Protein AF-A0A194SDJ0-F1 (afdb_monomer_lite)

Radius of gyration: 23.49 Å; chains: 1; bounding box: 60×50×62 Å

Sequence (199 aa):
MPSTHSSSIAFFGTYLSLSSLILPLHPRVTSLLPGWDRFATVAETTLGGPGAAQVSFWRYAAGAWGQRVTRVALAGLFLAGTASVCWSRVRLGHHTRAQVVAGASLGSLIALGWMSLWLGLEGWSTLVGRDLNRALVGVTGRNAPEWLVRGIKEPAVVWERAGEDAAWLVLEAWKTRRWDILRELQSFPLTGRRAGGEL

Secondary structure (DSSP, 8-state):
---HHHHHHHHHHHHHHHHHHHSPPPHHHHTTSTTHHHHHHHHHHHS--S-HHHHHHHHHHHHHHHHHHHHHHHHHHHHHHHHHHHHHHHHTTSS-HHHHHHHHHHHHHHHHHHHHHHHHHHHHHHHHTS-HHHHHHHHH-S---HHHHT-SHHHHHHHHHHHHHHHHHHHHHHHHT-GGGGGGGGGSGGG-----S--

pLDDT: mean 82.56, std 15.38, range [32.25, 97.94]

Foldseek 3Di:
DADLVLLQLLLCLLLQLCCLQQPQDDVVVLVPDPCLVVLLVCLCVVQVDPDPVSSVVSNCVSVVVSSNVRSNVRSVVSNVVSVVVLVVCCVVVVDPPVSSVVSSVNNNVVNVVLVQLAAAQCNVCVVVVHNVVVVVCVPPNDDDDPSNHRHCNVVVVLVVVLVVVLVVQVVVCVVVVPPVSNVVNVVRPNDDDDPPDDD

Organism: Rhodotorula graminis (strain WP1) (NCBI:txid578459)

Structure (mmCIF, N/CA/C/O backbone):
data_AF-A0A194SDJ0-F1
#
_entry.id   AF-A0A194SDJ0-F1
#
loop_
_atom_site.group_PDB
_atom_site.id
_atom_site.type_symbol
_atom_site.label_atom_id
_atom_site.label_alt_id
_atom_site.label_comp_id
_atom_site.label_asym_id
_atom_site.label_entity_id
_atom_site.label_seq_id
_atom_site.pdbx_PDB_ins_code
_atom_site.Cartn_x
_atom_site.Cartn_y
_atom_site.Cartn_z
_atom_site.occupancy
_atom_site.B_iso_or_equiv
_atom_site.auth_seq_id
_atom_site.auth_comp_id
_atom_site.auth_asym_id
_atom_site.auth_atom_id
_atom_site.pdbx_PDB_model_num
ATOM 1 N N . MET A 1 1 ? -23.879 9.382 13.304 1.00 73.75 1 MET A N 1
ATOM 2 C CA . MET A 1 1 ? -22.970 9.458 12.141 1.00 73.75 1 MET A CA 1
ATOM 3 C C . MET A 1 1 ? -21.599 8.931 12.553 1.00 73.75 1 MET A C 1
ATOM 5 O O . MET A 1 1 ? -21.176 9.266 13.657 1.00 73.75 1 MET A O 1
ATOM 9 N N . PRO A 1 2 ? -20.950 8.065 11.755 1.00 76.81 2 PRO A N 1
ATOM 10 C CA . PRO A 1 2 ? -19.583 7.617 12.023 1.00 76.81 2 PRO A CA 1
ATOM 11 C C . PRO A 1 2 ? -18.603 8.799 11.979 1.00 76.81 2 PRO A C 1
ATOM 13 O O . PRO A 1 2 ? -18.806 9.756 11.234 1.00 76.81 2 PRO A O 1
ATOM 16 N N . SER A 1 3 ? -17.548 8.741 12.793 1.00 88.56 3 SER A N 1
ATOM 17 C CA . SER A 1 3 ? -16.522 9.790 12.844 1.00 88.56 3 SER A CA 1
ATOM 18 C C . SER A 1 3 ? -15.691 9.775 11.557 1.00 88.56 3 SER A C 1
ATOM 20 O O . SER A 1 3 ? -14.912 8.845 11.335 1.00 88.56 3 SER A O 1
ATOM 22 N N . THR A 1 4 ? -15.821 10.811 10.722 1.00 91.94 4 THR A N 1
ATOM 23 C CA . THR A 1 4 ? -15.017 10.982 9.495 1.00 91.94 4 THR A CA 1
ATOM 24 C C . THR A 1 4 ? -13.525 11.026 9.811 1.00 91.94 4 THR A C 1
ATOM 26 O O . THR A 1 4 ? -12.730 10.384 9.138 1.00 91.94 4 THR A O 1
ATOM 29 N N . HIS A 1 5 ? -13.150 11.683 10.910 1.00 91.94 5 HIS A N 1
ATOM 30 C CA . HIS A 1 5 ? -11.775 11.715 11.403 1.00 91.94 5 HIS A CA 1
ATOM 31 C C . HIS A 1 5 ? -11.239 10.312 11.742 1.00 91.94 5 HIS A C 1
ATOM 33 O O . HIS A 1 5 ? -10.113 9.972 11.385 1.00 91.94 5 HIS A O 1
ATOM 39 N N . SER A 1 6 ? -12.041 9.480 12.419 1.00 92.25 6 SER A N 1
ATOM 40 C CA . SER A 1 6 ? -11.664 8.095 12.745 1.00 92.25 6 SER A CA 1
ATOM 41 C C . SER A 1 6 ? -11.590 7.213 11.496 1.00 92.25 6 SER A C 1
ATOM 43 O O . SER A 1 6 ? -10.732 6.341 11.418 1.00 92.25 6 SER A O 1
ATOM 45 N N . SER A 1 7 ? -12.444 7.472 10.503 1.00 95.69 7 SER A N 1
ATOM 46 C CA . SER A 1 7 ? -12.390 6.801 9.202 1.00 95.69 7 SER A CA 1
ATOM 47 C C . SER A 1 7 ? -11.115 7.137 8.437 1.00 95.69 7 SER A C 1
ATOM 49 O O . SER A 1 7 ? -10.427 6.227 7.985 1.00 95.69 7 SER A O 1
ATOM 51 N N . SER A 1 8 ? -10.748 8.416 8.331 1.00 96.69 8 SER A N 1
ATOM 52 C CA . SER A 1 8 ? -9.540 8.822 7.606 1.00 96.69 8 SER A CA 1
ATOM 53 C C . SER A 1 8 ? -8.270 8.265 8.249 1.00 96.69 8 SER A C 1
ATOM 55 O O . SER A 1 8 ? -7.421 7.723 7.545 1.00 96.69 8 SER A O 1
ATOM 57 N N . ILE A 1 9 ? -8.139 8.331 9.582 1.00 96.75 9 ILE A N 1
ATOM 58 C CA . ILE A 1 9 ? -6.942 7.793 10.248 1.00 96.75 9 ILE A CA 1
ATOM 59 C C . ILE A 1 9 ? -6.860 6.266 10.123 1.00 96.75 9 ILE A C 1
ATOM 61 O O . ILE A 1 9 ? -5.779 5.741 9.880 1.00 96.75 9 ILE A O 1
ATOM 65 N N . ALA A 1 10 ? -7.988 5.552 10.213 1.00 96.94 10 ALA A N 1
ATOM 66 C CA . ALA A 1 10 ? -8.014 4.102 10.032 1.00 96.94 10 ALA A CA 1
ATOM 67 C C . ALA A 1 10 ? -7.716 3.680 8.592 1.00 96.94 10 ALA A C 1
ATOM 69 O O . ALA A 1 10 ? -7.025 2.681 8.390 1.00 96.94 10 ALA A O 1
ATOM 70 N N . PHE A 1 11 ? -8.179 4.457 7.608 1.00 97.75 11 PHE A N 1
ATOM 71 C CA . PHE A 1 11 ? -7.809 4.281 6.209 1.00 97.75 11 PHE A CA 1
ATOM 72 C C . PHE A 1 11 ? -6.290 4.371 6.036 1.00 97.75 11 PHE A C 1
ATOM 74 O O . PHE A 1 11 ? -5.680 3.406 5.579 1.00 97.75 11 PHE A O 1
ATOM 81 N N . PHE A 1 12 ? -5.663 5.474 6.466 1.00 97.38 12 PHE A N 1
ATOM 82 C CA . PHE A 1 12 ? -4.215 5.650 6.325 1.00 97.38 12 PHE A CA 1
ATOM 83 C C . PHE A 1 12 ? -3.426 4.612 7.118 1.00 97.38 12 PHE A C 1
ATOM 85 O O . PHE A 1 12 ? -2.490 4.031 6.581 1.00 97.38 12 PHE A O 1
ATOM 92 N N . GLY A 1 13 ? -3.824 4.328 8.359 1.00 97.50 13 GLY A N 1
ATOM 93 C CA . GLY A 1 13 ? -3.196 3.301 9.185 1.00 97.50 13 GLY A CA 1
ATOM 94 C C . GLY A 1 13 ? -3.202 1.938 8.510 1.00 97.50 13 GLY A C 1
ATOM 95 O O . GLY A 1 13 ? -2.157 1.321 8.340 1.00 97.50 13 GLY A O 1
ATOM 96 N N . THR A 1 14 ? -4.376 1.499 8.054 1.00 97.81 14 THR A N 1
ATOM 97 C CA . THR A 1 14 ? -4.547 0.202 7.389 1.00 97.81 14 THR A CA 1
ATOM 98 C C . THR A 1 14 ? -3.785 0.160 6.067 1.00 97.81 14 THR A C 1
ATOM 100 O O . THR A 1 14 ? -3.054 -0.792 5.806 1.00 97.81 14 THR A O 1
ATOM 103 N N . TYR A 1 15 ? -3.912 1.203 5.243 1.00 96.44 15 TYR A N 1
ATOM 104 C CA . TYR A 1 15 ? -3.250 1.288 3.946 1.00 96.44 15 TYR A CA 1
ATOM 105 C C . TYR A 1 15 ? -1.723 1.281 4.073 1.00 96.44 15 TYR A C 1
ATOM 107 O O . TYR A 1 15 ? -1.056 0.532 3.358 1.00 96.44 15 TYR A O 1
ATOM 115 N N . LEU A 1 16 ? -1.158 2.067 4.993 1.00 95.25 16 LEU A N 1
ATOM 116 C CA . LEU A 1 16 ? 0.287 2.134 5.212 1.00 95.25 16 LEU A CA 1
ATOM 117 C C . LEU A 1 16 ? 0.830 0.832 5.804 1.00 95.25 16 LEU A C 1
ATOM 119 O O . LEU A 1 16 ? 1.884 0.374 5.366 1.00 95.25 16 LEU A O 1
ATOM 123 N N . SER A 1 17 ? 0.103 0.190 6.723 1.00 96.50 17 SER A N 1
ATOM 124 C CA . SER A 1 17 ? 0.484 -1.124 7.251 1.00 96.50 17 SER A CA 1
ATOM 125 C C . SER A 1 17 ? 0.443 -2.215 6.185 1.00 96.50 17 SER A C 1
ATOM 127 O O . SER A 1 17 ? 1.364 -3.021 6.094 1.00 96.50 17 SER A O 1
ATOM 129 N N . LEU A 1 18 ? -0.589 -2.244 5.339 1.00 94.69 18 LEU A N 1
ATOM 130 C CA . LEU A 1 18 ? -0.639 -3.179 4.213 1.00 94.69 18 LEU A CA 1
ATOM 131 C C . LEU A 1 18 ? 0.489 -2.894 3.220 1.00 94.69 18 LEU A C 1
ATOM 133 O O . LEU A 1 18 ? 1.174 -3.817 2.793 1.00 94.69 18 LEU A O 1
ATOM 137 N N . SER A 1 19 ? 0.736 -1.623 2.907 1.00 92.62 19 SER A N 1
ATOM 138 C CA . SER A 1 19 ? 1.818 -1.214 2.008 1.00 92.62 19 SER A CA 1
ATOM 139 C C . SER A 1 19 ? 3.182 -1.640 2.543 1.00 92.62 19 SER A C 1
ATOM 141 O O . SER A 1 19 ? 3.971 -2.210 1.794 1.00 92.62 19 SER A O 1
ATOM 143 N N . SER A 1 20 ? 3.453 -1.454 3.840 1.00 91.88 20 SER A N 1
ATOM 144 C CA . SER A 1 20 ? 4.720 -1.882 4.435 1.00 91.88 20 SER A CA 1
ATOM 145 C C . SER A 1 20 ?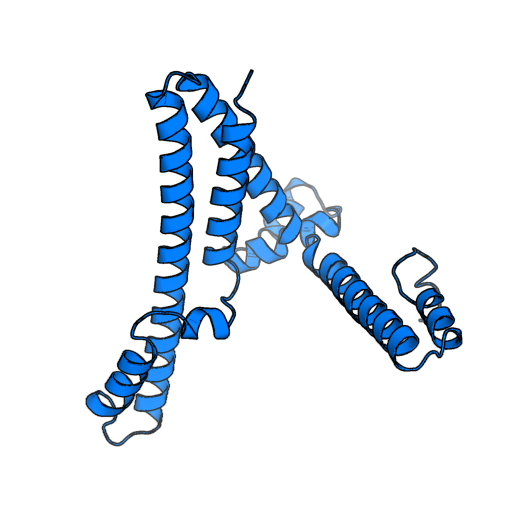 4.865 -3.404 4.430 1.00 91.88 20 SER A C 1
ATOM 147 O O . SER A 1 20 ? 5.960 -3.901 4.186 1.00 91.88 20 SER A O 1
ATOM 149 N N . LEU A 1 21 ? 3.782 -4.159 4.641 1.00 91.75 21 LEU A N 1
ATOM 150 C CA . LEU A 1 21 ? 3.803 -5.626 4.654 1.00 91.75 21 LEU A CA 1
ATOM 151 C C . LEU A 1 21 ? 3.853 -6.268 3.267 1.00 91.75 21 LEU A C 1
ATOM 153 O O . LEU A 1 21 ? 4.397 -7.364 3.141 1.00 91.75 21 LEU A O 1
ATOM 157 N N . ILE A 1 22 ? 3.287 -5.621 2.247 1.00 89.25 22 ILE A N 1
ATOM 158 C CA . ILE A 1 22 ? 3.089 -6.205 0.913 1.00 89.25 22 ILE A CA 1
ATOM 159 C C . ILE A 1 22 ? 4.122 -5.693 -0.085 1.00 89.25 22 ILE A C 1
ATOM 161 O O . ILE A 1 22 ? 4.712 -6.491 -0.814 1.00 89.25 22 ILE A O 1
ATOM 165 N N . LEU A 1 23 ? 4.431 -4.397 -0.073 1.00 85.06 23 LEU A N 1
ATOM 166 C CA . LEU A 1 23 ? 5.340 -3.802 -1.047 1.00 85.06 23 LEU A CA 1
ATOM 167 C C . LEU A 1 23 ? 6.804 -3.926 -0.604 1.00 85.06 23 LEU A C 1
ATOM 169 O O . LEU A 1 23 ? 7.090 -3.893 0.600 1.00 85.06 23 LEU A O 1
ATOM 173 N N . PRO A 1 24 ? 7.742 -4.103 -1.552 1.00 81.31 24 PRO A N 1
ATOM 174 C CA . PRO A 1 24 ? 9.163 -4.081 -1.242 1.00 81.31 24 PRO A CA 1
ATOM 175 C C . PRO A 1 24 ? 9.546 -2.707 -0.685 1.00 81.31 24 PRO A C 1
ATOM 177 O O . PRO A 1 24 ? 9.181 -1.672 -1.242 1.00 81.31 24 PRO A O 1
ATOM 180 N N . LEU A 1 25 ? 10.285 -2.697 0.426 1.00 76.38 25 LEU A N 1
ATOM 181 C CA . LEU A 1 25 ? 10.828 -1.456 0.967 1.00 76.38 25 LEU A CA 1
ATOM 182 C C . LEU A 1 25 ? 11.916 -0.936 0.033 1.00 76.38 25 LEU A C 1
ATOM 184 O O . LEU A 1 25 ? 12.796 -1.686 -0.392 1.00 76.38 25 LEU A O 1
ATOM 188 N N . HIS A 1 26 ? 11.874 0.361 -0.249 1.00 73.75 26 HIS A N 1
ATOM 189 C CA . HIS A 1 26 ? 12.935 1.004 -1.005 1.00 73.75 26 HIS A CA 1
ATOM 190 C C . HIS A 1 26 ? 14.267 0.891 -0.231 1.00 73.75 26 HIS A C 1
ATOM 192 O O . HIS A 1 26 ? 14.273 1.162 0.975 1.00 73.75 26 HIS A O 1
ATOM 198 N N . PRO A 1 27 ? 15.407 0.577 -0.881 1.00 67.44 27 PRO A N 1
ATOM 199 C CA . PRO A 1 27 ? 16.697 0.393 -0.202 1.00 67.44 27 PRO A CA 1
ATOM 200 C C . PRO A 1 27 ? 17.104 1.564 0.707 1.00 67.44 27 PRO A C 1
ATOM 202 O O . PRO A 1 27 ? 17.649 1.359 1.788 1.00 67.44 27 PRO A O 1
ATOM 205 N N . ARG A 1 28 ? 16.760 2.797 0.309 1.00 72.75 28 ARG A N 1
ATOM 206 C CA . ARG A 1 28 ? 17.006 4.020 1.103 1.00 72.75 28 ARG A CA 1
ATOM 207 C C . ARG A 1 28 ? 16.249 4.070 2.434 1.00 72.75 28 ARG A C 1
ATOM 209 O O . ARG A 1 28 ? 16.688 4.743 3.353 1.00 72.75 28 ARG A O 1
ATOM 216 N N . VAL A 1 29 ? 15.106 3.395 2.551 1.00 68.31 29 VAL A N 1
ATOM 217 C CA . VAL A 1 29 ? 14.368 3.316 3.823 1.00 68.31 29 VAL A CA 1
ATOM 218 C C . VAL A 1 29 ? 15.059 2.326 4.756 1.00 68.31 29 VAL A C 1
ATOM 220 O O . VAL A 1 29 ? 15.146 2.564 5.956 1.00 68.31 29 VAL A O 1
ATOM 223 N N . THR A 1 30 ? 15.613 1.243 4.207 1.00 66.44 30 THR A N 1
ATOM 224 C CA . THR A 1 30 ? 16.375 0.255 4.978 1.00 66.44 30 THR A CA 1
ATOM 225 C C . THR A 1 30 ? 17.666 0.849 5.548 1.00 66.44 30 THR A C 1
ATOM 227 O O . THR A 1 30 ? 18.005 0.555 6.688 1.00 66.44 30 THR A O 1
ATOM 230 N N . SER A 1 31 ? 18.337 1.750 4.823 1.00 67.38 31 SER A N 1
ATOM 231 C CA . SER A 1 31 ? 19.541 2.434 5.325 1.00 67.38 31 SER A CA 1
ATOM 232 C C . SER A 1 31 ? 19.280 3.432 6.459 1.00 67.38 31 SER A C 1
ATOM 234 O O . SER A 1 31 ? 20.216 3.834 7.134 1.00 67.38 31 SER A O 1
ATOM 236 N N . LEU A 1 32 ? 18.030 3.848 6.691 1.00 69.12 32 LEU A N 1
ATOM 237 C CA . LEU A 1 32 ? 17.685 4.764 7.789 1.00 69.12 32 LEU A CA 1
ATOM 238 C C . LEU A 1 32 ? 17.485 4.045 9.131 1.00 69.12 32 LEU A C 1
ATOM 240 O O . LEU A 1 32 ? 17.240 4.694 10.148 1.00 69.12 32 LEU A O 1
ATOM 244 N N . LEU A 1 33 ? 17.561 2.712 9.156 1.00 68.56 33 LEU A N 1
ATOM 245 C CA . LEU A 1 33 ? 17.369 1.945 10.379 1.00 68.56 33 LEU A CA 1
ATOM 246 C C . LEU A 1 33 ? 18.576 2.105 11.312 1.00 68.56 33 LEU A C 1
ATOM 248 O O . LEU A 1 33 ? 19.705 1.807 10.908 1.00 68.56 33 LEU A O 1
ATOM 252 N N . PRO A 1 34 ? 18.360 2.516 12.576 1.00 67.88 34 PRO A N 1
ATOM 253 C CA . PRO A 1 34 ? 19.441 2.663 13.537 1.00 67.88 34 PRO A CA 1
ATOM 254 C C . PRO A 1 34 ? 20.218 1.352 13.686 1.00 67.88 34 PRO A C 1
ATOM 256 O O . PRO A 1 34 ? 19.648 0.317 14.025 1.00 67.88 34 PRO A O 1
ATOM 259 N N . GLY A 1 35 ? 21.528 1.396 13.441 1.00 65.50 35 GLY A N 1
ATOM 260 C CA . GLY A 1 35 ? 22.404 0.235 13.601 1.00 65.50 35 GLY A CA 1
ATOM 261 C C . GLY A 1 35 ? 22.421 -0.749 12.427 1.00 65.50 35 GLY A C 1
ATOM 262 O O . GLY A 1 35 ? 23.090 -1.773 12.551 1.00 65.50 35 GLY A O 1
ATOM 263 N N . TRP A 1 36 ? 21.772 -0.445 11.293 1.00 68.88 36 TRP A N 1
ATOM 264 C CA . TRP A 1 36 ? 21.847 -1.282 10.086 1.00 68.88 36 TRP A CA 1
ATOM 265 C C . TRP A 1 36 ? 23.291 -1.502 9.621 1.00 68.88 36 TRP A C 1
ATOM 267 O O . TRP A 1 36 ? 23.723 -2.640 9.444 1.00 68.88 36 TRP A O 1
ATOM 277 N N . ASP A 1 37 ? 24.071 -0.422 9.541 1.00 68.25 37 ASP A N 1
ATOM 278 C CA . ASP A 1 37 ? 25.479 -0.474 9.133 1.00 68.25 37 ASP A CA 1
ATOM 279 C C . ASP A 1 37 ? 26.328 -1.287 10.118 1.00 68.25 37 ASP A C 1
ATOM 281 O O . ASP A 1 37 ? 27.203 -2.057 9.722 1.00 68.25 37 ASP A O 1
ATOM 285 N N . ARG A 1 38 ? 26.033 -1.181 11.422 1.00 67.62 38 ARG A N 1
ATOM 286 C CA . ARG A 1 38 ? 26.717 -1.967 12.460 1.00 67.62 38 ARG A CA 1
ATOM 287 C C . ARG A 1 38 ? 26.401 -3.454 12.329 1.00 67.62 38 ARG A C 1
ATOM 289 O O . ARG A 1 38 ? 27.312 -4.266 12.428 1.00 67.62 38 ARG A O 1
ATOM 296 N N . PHE A 1 39 ? 25.146 -3.816 12.071 1.00 65.88 39 PHE A N 1
ATOM 297 C CA . PHE A 1 39 ? 24.754 -5.210 11.866 1.00 65.88 39 PHE A CA 1
ATOM 298 C C . PHE A 1 39 ? 25.387 -5.803 10.601 1.00 65.88 39 PHE A C 1
ATOM 300 O O . PHE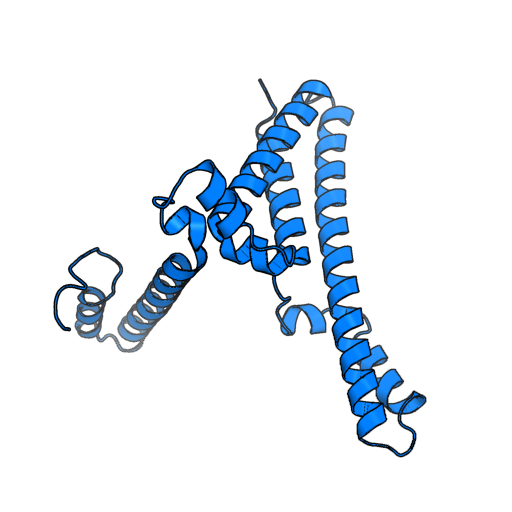 A 1 39 ? 25.933 -6.903 10.656 1.00 65.88 39 PHE A O 1
ATOM 307 N N . ALA A 1 40 ? 25.390 -5.055 9.493 1.00 63.31 40 ALA A N 1
ATOM 308 C CA . ALA A 1 40 ? 26.051 -5.463 8.254 1.00 63.31 40 ALA A CA 1
ATOM 309 C C . ALA A 1 40 ? 27.557 -5.718 8.463 1.00 63.31 40 ALA A C 1
ATOM 311 O O . ALA A 1 40 ? 28.082 -6.731 8.004 1.00 63.31 40 ALA A O 1
ATOM 312 N N . THR A 1 41 ? 28.218 -4.852 9.237 1.00 65.62 41 THR A N 1
ATOM 313 C CA . THR A 1 41 ? 29.655 -4.949 9.550 1.00 65.62 41 THR A CA 1
ATOM 314 C C . THR A 1 41 ? 29.972 -6.101 10.516 1.00 65.62 41 THR A C 1
ATOM 316 O O . THR A 1 41 ? 30.968 -6.807 10.354 1.00 65.62 41 THR A O 1
ATOM 319 N N . VAL A 1 42 ? 29.125 -6.340 11.525 1.00 63.56 42 VAL A N 1
ATOM 320 C CA . VAL A 1 42 ? 29.280 -7.451 12.487 1.00 63.56 42 VAL A CA 1
ATOM 321 C C . VAL A 1 42 ? 29.029 -8.803 11.818 1.00 63.56 42 VAL A C 1
ATOM 323 O O . VAL A 1 42 ? 29.755 -9.760 12.088 1.00 63.56 42 VAL A O 1
ATOM 326 N N . ALA A 1 43 ? 28.054 -8.887 10.908 1.00 59.69 43 ALA A N 1
ATOM 327 C CA . ALA A 1 43 ? 27.825 -10.084 10.102 1.00 59.69 43 ALA A CA 1
ATOM 328 C C . ALA A 1 43 ? 29.042 -10.414 9.221 1.00 59.69 43 ALA A C 1
ATOM 330 O O . ALA A 1 43 ? 29.403 -11.578 9.078 1.00 59.69 43 ALA A O 1
ATOM 331 N N . GLU A 1 44 ? 29.713 -9.399 8.680 1.00 58.72 44 GLU A N 1
ATOM 332 C CA . GLU A 1 44 ? 30.923 -9.567 7.873 1.00 58.72 44 GLU A CA 1
ATOM 333 C C . GLU A 1 44 ? 32.140 -10.011 8.699 1.00 58.72 44 GLU A C 1
ATOM 335 O O . GLU A 1 44 ? 32.887 -10.887 8.273 1.00 58.72 44 GLU A O 1
ATOM 340 N N . THR A 1 45 ? 32.309 -9.468 9.905 1.00 62.44 45 THR A N 1
ATOM 341 C CA . THR A 1 45 ? 33.489 -9.715 10.757 1.00 62.44 45 THR A CA 1
ATOM 342 C C . THR A 1 45 ? 33.372 -10.946 11.660 1.00 62.44 45 THR A C 1
ATOM 344 O O . THR A 1 45 ? 34.380 -11.589 11.936 1.00 62.44 45 THR A O 1
ATOM 347 N N . THR A 1 46 ? 32.164 -11.312 12.103 1.00 58.97 46 THR A N 1
ATOM 348 C CA . THR A 1 46 ? 31.948 -12.399 13.087 1.00 58.97 46 THR A CA 1
ATOM 349 C C . THR A 1 46 ? 31.551 -13.722 12.427 1.00 58.97 46 THR A C 1
ATOM 351 O O . THR A 1 46 ? 31.824 -14.790 12.968 1.00 58.97 46 THR A O 1
ATOM 354 N N . LEU A 1 47 ? 30.914 -13.671 11.250 1.00 56.34 47 LEU A N 1
ATOM 355 C CA . LEU A 1 47 ? 30.467 -14.860 10.503 1.00 56.34 47 LEU A CA 1
ATOM 356 C C . LEU A 1 47 ? 31.314 -15.119 9.240 1.00 56.34 47 LEU A C 1
ATOM 358 O O . LEU A 1 47 ? 31.107 -16.129 8.563 1.00 56.34 47 LEU A O 1
ATOM 362 N N . GLY A 1 48 ? 32.271 -14.233 8.938 1.00 50.34 48 GLY A N 1
ATOM 363 C CA . GLY A 1 48 ? 33.179 -14.266 7.786 1.00 50.34 48 GLY A CA 1
ATOM 364 C C . GLY A 1 48 ? 34.403 -15.170 7.955 1.00 50.34 48 GLY A C 1
ATOM 365 O O . GLY A 1 48 ? 35.525 -14.746 7.689 1.00 50.34 48 GLY A O 1
ATOM 366 N N . GLY A 1 49 ? 34.201 -16.421 8.379 1.00 54.16 49 GLY A N 1
ATOM 367 C CA . GLY A 1 49 ? 35.197 -17.477 8.163 1.00 54.16 49 GLY A CA 1
ATOM 368 C C . GLY A 1 49 ? 35.421 -17.741 6.659 1.00 54.16 49 GLY A C 1
ATOM 369 O O . GLY A 1 49 ? 34.615 -17.300 5.834 1.00 54.16 49 GLY A O 1
ATOM 370 N N . PRO A 1 50 ? 36.502 -18.441 6.265 1.00 53.38 50 PRO A N 1
ATOM 371 C CA . PRO A 1 50 ? 36.919 -18.558 4.869 1.00 53.38 50 PRO A CA 1
ATOM 372 C C . PRO A 1 50 ? 35.895 -19.348 4.039 1.00 53.38 50 PRO A C 1
ATOM 374 O O . PRO A 1 50 ? 35.888 -20.575 4.023 1.00 53.38 50 PRO A O 1
ATOM 377 N N . GLY A 1 51 ? 35.025 -18.628 3.329 1.00 58.59 51 GLY A N 1
ATOM 378 C CA . GLY A 1 51 ? 34.076 -19.201 2.380 1.00 58.59 51 GLY A CA 1
ATOM 379 C C . GLY A 1 51 ? 33.148 -18.145 1.785 1.00 58.59 51 GLY A C 1
ATOM 380 O O . GLY A 1 51 ? 32.197 -17.707 2.430 1.00 58.59 51 GLY A O 1
ATOM 381 N N . ALA A 1 52 ? 33.374 -17.767 0.523 1.00 55.81 52 ALA A N 1
ATOM 382 C CA . ALA A 1 52 ? 32.549 -16.792 -0.202 1.00 55.81 52 ALA A CA 1
ATOM 383 C C . ALA A 1 52 ? 31.044 -17.154 -0.215 1.00 55.81 52 ALA A C 1
ATOM 385 O O . ALA A 1 52 ? 30.187 -16.270 -0.173 1.00 55.81 52 ALA A O 1
ATOM 386 N N . ALA A 1 53 ? 30.714 -18.450 -0.184 1.00 58.00 53 ALA A N 1
ATOM 387 C CA . ALA A 1 53 ? 29.337 -18.939 -0.103 1.00 58.00 53 ALA A CA 1
ATOM 388 C C . ALA A 1 53 ? 28.671 -18.632 1.256 1.00 58.00 53 ALA A C 1
ATOM 390 O O . ALA A 1 53 ? 27.519 -18.198 1.291 1.00 58.00 53 ALA A O 1
ATOM 391 N N . GLN A 1 54 ? 29.398 -18.770 2.369 1.00 55.31 54 GLN A N 1
ATOM 392 C CA . GLN A 1 54 ? 28.883 -18.511 3.717 1.00 55.31 54 GLN A CA 1
ATOM 393 C C . GLN A 1 54 ? 28.612 -17.015 3.934 1.00 55.31 54 GLN A C 1
ATOM 395 O O . GLN A 1 54 ? 27.558 -16.646 4.449 1.00 55.31 54 GLN A O 1
ATOM 400 N N . VAL A 1 55 ? 29.500 -16.145 3.442 1.00 58.31 55 VAL A N 1
ATOM 401 C CA . VAL A 1 55 ? 29.305 -14.684 3.472 1.00 58.31 55 VAL A CA 1
ATOM 402 C C . VAL A 1 55 ? 28.085 -14.272 2.637 1.00 58.31 55 VAL A C 1
ATOM 404 O O . VAL A 1 55 ? 27.306 -13.413 3.054 1.00 58.31 55 VAL A O 1
ATOM 407 N N . SER A 1 56 ? 27.867 -14.915 1.484 1.00 64.62 56 SER A N 1
ATOM 408 C CA . SER A 1 56 ? 26.708 -14.636 0.626 1.00 64.62 56 SER A CA 1
ATOM 409 C C . SER A 1 56 ? 25.375 -15.048 1.271 1.00 64.62 56 SER A C 1
ATOM 411 O O . SER A 1 56 ? 24.412 -14.279 1.233 1.00 64.62 56 SER A O 1
ATOM 413 N N . PHE A 1 57 ? 25.341 -16.202 1.950 1.00 67.06 57 PHE A N 1
ATOM 414 C CA . PHE A 1 57 ? 24.182 -16.667 2.710 1.00 67.06 57 PHE A CA 1
ATOM 415 C C . PHE A 1 57 ? 23.841 -15.713 3.857 1.00 67.06 57 PHE A C 1
ATOM 417 O O . PHE A 1 57 ? 22.691 -15.295 3.976 1.00 67.06 57 PHE A O 1
ATOM 424 N N . TRP A 1 58 ? 24.826 -15.316 4.670 1.00 60.19 58 TRP A N 1
ATOM 425 C CA . TRP A 1 58 ? 24.580 -14.432 5.811 1.00 60.19 58 TRP A CA 1
ATOM 426 C C . TRP A 1 58 ? 24.169 -13.026 5.389 1.00 60.19 58 TRP A C 1
ATOM 428 O O . TRP A 1 58 ? 23.268 -12.474 6.009 1.00 60.19 58 TRP A O 1
ATOM 438 N N . ARG A 1 59 ? 24.730 -12.470 4.307 1.00 64.88 59 ARG A N 1
ATOM 439 C CA . ARG A 1 59 ? 24.266 -11.189 3.741 1.00 64.88 59 ARG A CA 1
ATOM 440 C C . ARG A 1 59 ? 22.818 -11.272 3.260 1.00 64.88 59 ARG A C 1
ATOM 442 O O . ARG A 1 59 ? 22.031 -10.370 3.542 1.00 64.88 59 ARG A O 1
ATOM 449 N N . TYR A 1 60 ? 22.446 -12.362 2.587 1.00 66.88 60 TYR A N 1
ATOM 450 C CA . TYR A 1 60 ? 21.066 -12.590 2.163 1.00 66.88 60 TYR A CA 1
ATOM 451 C C . TYR A 1 60 ? 20.124 -12.769 3.361 1.00 66.88 60 TYR A C 1
ATOM 453 O O . TYR A 1 60 ? 19.085 -12.119 3.425 1.00 66.88 60 TYR A O 1
ATOM 461 N N . ALA A 1 61 ? 20.497 -13.597 4.337 1.00 64.56 61 ALA A N 1
ATOM 462 C CA . ALA A 1 61 ? 19.699 -13.863 5.529 1.00 64.56 61 ALA A CA 1
ATOM 463 C C . ALA A 1 61 ? 19.533 -12.606 6.397 1.00 64.56 61 ALA A C 1
ATOM 465 O O . ALA A 1 61 ? 18.415 -12.287 6.791 1.00 64.56 61 ALA A O 1
ATOM 466 N N . ALA A 1 62 ? 20.612 -11.853 6.629 1.00 65.88 62 ALA A N 1
ATOM 467 C CA . ALA A 1 62 ? 20.619 -10.568 7.328 1.00 65.88 62 ALA A CA 1
ATOM 468 C C . ALA A 1 62 ? 19.756 -9.520 6.612 1.00 65.88 62 ALA A C 1
ATOM 470 O O . ALA A 1 62 ? 18.920 -8.871 7.242 1.00 65.88 62 ALA A O 1
ATOM 471 N N . GLY A 1 63 ? 19.919 -9.393 5.292 1.00 68.38 63 GLY A N 1
ATOM 472 C CA . GLY A 1 63 ? 19.138 -8.490 4.451 1.00 68.38 63 GLY A CA 1
ATOM 473 C C . GLY A 1 63 ? 17.648 -8.820 4.477 1.00 68.38 63 GLY A C 1
ATOM 474 O O . GLY A 1 63 ? 16.817 -7.964 4.781 1.00 68.38 63 GLY A O 1
ATOM 475 N N . ALA A 1 64 ? 17.307 -10.083 4.216 1.00 70.62 64 ALA A N 1
ATOM 476 C CA . ALA A 1 64 ? 15.930 -10.561 4.175 1.00 70.62 64 ALA A CA 1
ATOM 477 C C . ALA A 1 64 ? 15.254 -10.497 5.554 1.00 70.62 64 ALA A C 1
ATOM 479 O O . ALA A 1 64 ? 14.085 -10.117 5.652 1.00 70.62 64 ALA A O 1
ATOM 480 N N . TRP A 1 65 ? 15.975 -10.840 6.625 1.00 75.50 65 TRP A N 1
ATOM 481 C CA . TRP A 1 65 ? 15.478 -10.740 7.996 1.00 75.50 65 TRP A CA 1
ATOM 482 C C . TRP A 1 65 ? 15.245 -9.286 8.396 1.00 75.50 65 TRP A C 1
ATOM 484 O O . TRP A 1 65 ? 14.147 -8.947 8.835 1.00 75.50 65 TRP A O 1
ATOM 494 N N . GLY A 1 66 ? 16.228 -8.417 8.153 1.00 75.62 66 GLY A N 1
ATOM 495 C CA . GLY A 1 66 ? 16.126 -6.984 8.401 1.00 75.62 66 GLY A CA 1
ATOM 496 C C . GLY A 1 66 ? 14.915 -6.369 7.719 1.00 75.62 66 GLY A C 1
ATOM 497 O O . GLY A 1 66 ? 14.082 -5.751 8.374 1.00 75.62 66 GLY A O 1
ATOM 498 N N . GLN A 1 67 ? 14.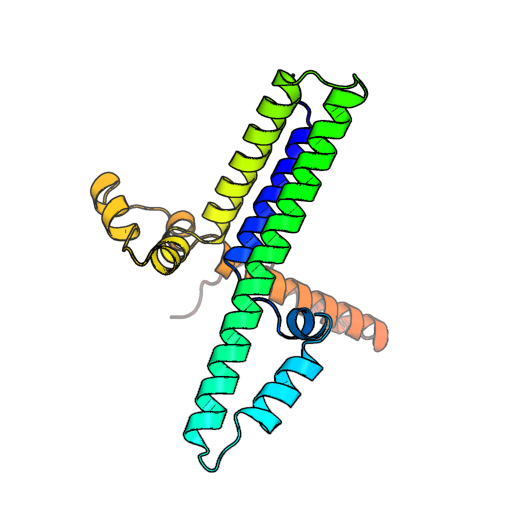741 -6.641 6.423 1.00 79.38 67 GLN A N 1
ATOM 499 C CA . GLN A 1 67 ? 13.569 -6.184 5.684 1.00 79.38 67 GLN A CA 1
ATOM 500 C C . GLN A 1 67 ? 12.259 -6.670 6.313 1.00 79.38 67 GLN A C 1
ATOM 502 O O . GLN A 1 67 ? 11.348 -5.868 6.494 1.00 79.38 67 GLN A O 1
ATOM 507 N N . ARG A 1 68 ? 12.135 -7.951 6.684 1.00 84.38 68 ARG A N 1
ATOM 508 C CA . ARG A 1 68 ? 10.910 -8.468 7.326 1.00 84.38 68 ARG A CA 1
ATOM 509 C C . ARG A 1 68 ? 10.622 -7.763 8.650 1.00 84.38 68 ARG A C 1
ATOM 511 O O . ARG A 1 68 ? 9.492 -7.325 8.859 1.00 84.38 68 ARG A O 1
ATOM 518 N N . VAL A 1 69 ? 11.633 -7.616 9.506 1.00 85.00 69 VAL A N 1
ATOM 519 C CA . VAL A 1 69 ? 11.502 -6.935 10.802 1.00 85.00 69 VAL A CA 1
ATOM 520 C C . VAL A 1 69 ? 11.056 -5.493 10.604 1.00 85.00 69 VAL A C 1
ATOM 522 O O . VAL A 1 69 ? 10.088 -5.070 11.228 1.00 85.00 69 VAL A O 1
ATOM 525 N N . THR A 1 70 ? 11.681 -4.754 9.688 1.00 84.25 70 THR A N 1
ATOM 526 C CA . THR A 1 70 ? 11.306 -3.366 9.396 1.00 84.25 70 THR A CA 1
ATOM 527 C C . THR A 1 70 ? 9.875 -3.245 8.905 1.00 84.25 70 THR A C 1
ATOM 529 O O . THR A 1 70 ? 9.143 -2.367 9.354 1.00 84.25 70 THR A O 1
ATOM 532 N N . ARG A 1 71 ? 9.447 -4.130 8.003 1.00 89.44 71 ARG A N 1
ATOM 533 C CA . ARG A 1 71 ? 8.085 -4.119 7.451 1.00 89.44 71 ARG A CA 1
ATOM 534 C C . ARG A 1 71 ? 7.036 -4.340 8.532 1.00 89.44 71 ARG A C 1
ATOM 536 O O . ARG A 1 71 ? 6.046 -3.610 8.573 1.00 89.44 71 ARG A O 1
ATOM 543 N N . VAL A 1 72 ? 7.281 -5.307 9.418 1.00 91.88 72 VAL A N 1
ATOM 544 C CA . VAL A 1 72 ? 6.407 -5.616 10.558 1.00 91.88 72 VAL A CA 1
ATOM 545 C C . VAL A 1 72 ? 6.427 -4.485 11.586 1.00 91.88 72 VAL A C 1
ATOM 547 O O . VAL A 1 72 ? 5.368 -4.079 12.056 1.00 91.88 72 VAL A O 1
ATOM 550 N N . ALA A 1 73 ? 7.599 -3.927 11.894 1.00 90.50 73 ALA A N 1
ATOM 551 C CA . ALA A 1 73 ? 7.738 -2.815 12.830 1.00 90.50 73 ALA A CA 1
ATOM 552 C C . ALA A 1 73 ? 7.003 -1.560 12.337 1.00 90.50 73 ALA A C 1
ATOM 554 O O . ALA A 1 73 ? 6.245 -0.960 13.097 1.00 90.50 73 ALA A O 1
ATOM 555 N N . LEU A 1 74 ? 7.156 -1.200 11.058 1.00 91.81 74 LEU A N 1
ATOM 556 C CA . LEU A 1 74 ? 6.419 -0.095 10.439 1.00 91.81 74 LEU A CA 1
ATOM 557 C C . LEU A 1 74 ? 4.910 -0.354 10.448 1.00 91.81 74 LEU A C 1
ATOM 559 O O . LEU A 1 74 ? 4.144 0.523 10.840 1.00 91.81 74 LEU A O 1
ATOM 563 N N . ALA A 1 75 ? 4.480 -1.568 10.092 1.00 95.00 75 ALA A N 1
ATOM 564 C CA . ALA A 1 75 ? 3.065 -1.929 10.123 1.00 95.00 75 ALA A CA 1
ATOM 565 C C . ALA A 1 75 ? 2.474 -1.779 11.529 1.00 95.00 75 ALA A C 1
ATOM 567 O O . ALA A 1 75 ? 1.402 -1.192 11.685 1.00 95.00 75 ALA A O 1
ATOM 568 N N . GLY A 1 76 ? 3.190 -2.272 12.542 1.00 96.25 76 GLY A N 1
ATOM 569 C CA . GLY A 1 76 ? 2.816 -2.141 13.945 1.00 96.25 76 GLY A CA 1
ATOM 570 C C . GLY A 1 76 ? 2.764 -0.683 14.395 1.00 96.25 76 GLY A C 1
ATOM 571 O O . GLY A 1 76 ? 1.797 -0.286 15.039 1.00 96.25 76 GLY A O 1
ATOM 572 N N . LEU A 1 77 ? 3.747 0.131 14.002 1.00 95.69 77 LEU A N 1
ATOM 573 C CA . LEU A 1 77 ? 3.794 1.559 14.317 1.00 95.69 77 LEU A CA 1
ATOM 574 C C . LEU A 1 77 ? 2.575 2.307 13.760 1.00 95.69 77 LEU A C 1
ATOM 576 O O . LEU A 1 77 ? 1.940 3.068 14.491 1.00 95.69 77 LEU A O 1
ATOM 580 N N . PHE A 1 78 ? 2.208 2.071 12.497 1.00 96.50 78 PHE A N 1
ATOM 581 C CA . PHE A 1 78 ? 1.046 2.718 11.878 1.00 96.50 78 PHE A CA 1
ATOM 582 C C . PHE A 1 78 ? -0.278 2.295 12.530 1.00 96.50 78 PHE A C 1
ATOM 584 O O . PHE A 1 78 ? -1.136 3.147 12.788 1.00 96.50 78 PHE A O 1
ATOM 591 N N . LEU A 1 79 ? -0.439 1.010 12.871 1.00 96.88 79 LEU A N 1
ATOM 592 C CA . LEU A 1 79 ? -1.628 0.526 13.584 1.00 96.88 79 LEU A CA 1
ATOM 593 C C . LEU A 1 79 ? -1.700 1.074 15.012 1.00 96.88 79 LEU A C 1
ATOM 595 O O . LEU A 1 79 ? -2.762 1.526 15.439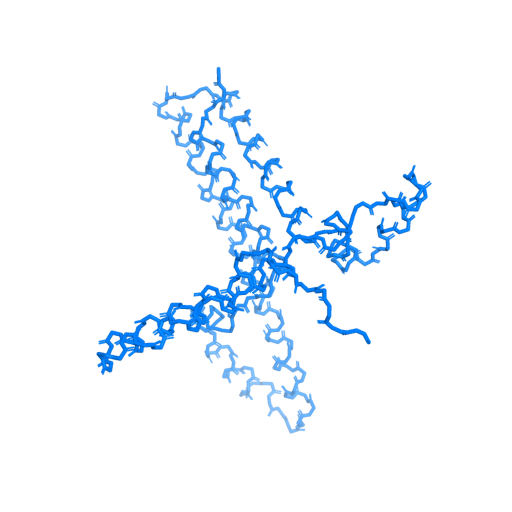 1.00 96.88 79 LEU A O 1
ATOM 599 N N . ALA A 1 80 ? -0.580 1.092 15.737 1.00 97.38 80 ALA A N 1
ATOM 600 C CA . ALA A 1 80 ? -0.504 1.643 17.086 1.00 97.38 80 ALA A CA 1
ATOM 601 C C . ALA A 1 80 ? -0.802 3.149 17.096 1.00 97.38 80 ALA A C 1
ATOM 603 O O . ALA A 1 80 ? -1.585 3.616 17.924 1.00 97.38 80 ALA A O 1
ATOM 604 N N . GLY A 1 81 ? -0.250 3.907 16.142 1.00 97.19 81 GLY A N 1
ATOM 605 C CA . GLY A 1 81 ? -0.548 5.329 15.966 1.00 97.19 81 GLY A CA 1
ATOM 606 C C . GLY A 1 81 ? -2.031 5.575 15.683 1.00 97.19 81 GLY A C 1
ATOM 607 O O . GLY A 1 81 ? -2.661 6.413 16.327 1.00 97.19 81 GLY A O 1
ATOM 608 N N . THR A 1 82 ? -2.622 4.775 14.797 1.00 97.06 82 THR A N 1
ATOM 609 C CA . THR A 1 82 ? -4.058 4.828 14.486 1.00 97.06 82 THR A CA 1
ATOM 610 C C . THR A 1 82 ? -4.918 4.537 15.715 1.00 97.06 82 THR A C 1
ATOM 612 O O . THR A 1 82 ? -5.837 5.298 16.025 1.00 97.06 82 THR A O 1
ATOM 615 N N . ALA A 1 83 ? -4.604 3.469 16.453 1.00 96.62 83 ALA A N 1
ATOM 616 C CA . ALA A 1 83 ? -5.309 3.104 17.676 1.00 96.62 83 ALA A CA 1
ATOM 617 C C . ALA A 1 83 ? -5.189 4.200 18.745 1.00 96.62 83 ALA A C 1
ATOM 619 O O . ALA A 1 83 ? -6.189 4.547 19.373 1.00 96.62 83 ALA A O 1
ATOM 620 N N . SER A 1 84 ? -4.003 4.798 18.898 1.00 97.69 84 SER A N 1
ATOM 621 C CA . SER A 1 84 ? -3.746 5.910 19.820 1.00 97.69 84 SER A CA 1
ATOM 622 C C . SER A 1 84 ? -4.608 7.136 19.499 1.00 97.69 84 SER A C 1
ATOM 624 O O . SER A 1 84 ? -5.270 7.686 20.383 1.00 97.69 84 SER A O 1
ATOM 626 N N . VAL A 1 85 ? -4.697 7.525 18.221 1.00 96.38 85 VAL A N 1
ATOM 627 C CA . VAL A 1 85 ? -5.552 8.639 17.780 1.00 96.38 85 VAL A CA 1
ATOM 628 C C . VAL A 1 85 ? -7.030 8.333 18.030 1.00 96.38 85 VAL A C 1
ATOM 630 O O . VAL A 1 85 ? -7.741 9.159 18.606 1.00 96.38 85 VAL A O 1
ATOM 633 N N . CYS A 1 86 ? -7.504 7.144 17.652 1.00 96.19 86 CYS A N 1
ATOM 634 C CA . CYS A 1 86 ? -8.884 6.718 17.897 1.00 96.19 86 CYS A CA 1
ATOM 635 C C . CYS A 1 86 ? -9.226 6.705 19.394 1.00 96.19 86 CYS A C 1
ATOM 637 O O . CYS A 1 86 ? -10.277 7.208 19.793 1.00 96.19 86 CYS A O 1
ATOM 639 N N . TRP A 1 87 ? -8.317 6.196 20.226 1.00 97.00 87 TRP A N 1
ATOM 640 C CA . TRP A 1 87 ? -8.450 6.185 21.679 1.00 97.00 87 TRP A CA 1
ATOM 641 C C . TRP A 1 87 ? -8.532 7.597 22.263 1.00 97.00 87 TRP A C 1
ATOM 643 O O . TRP A 1 87 ? -9.415 7.879 23.075 1.00 97.00 87 TRP A O 1
ATOM 653 N N . SER A 1 88 ? -7.668 8.507 21.805 1.00 96.81 88 SER A N 1
ATOM 654 C CA . SER A 1 88 ? -7.663 9.911 22.228 1.00 96.81 88 SER A CA 1
ATOM 655 C C . SER A 1 88 ? -9.028 10.580 22.012 1.00 96.81 88 SER A C 1
ATOM 657 O O . SER A 1 88 ? -9.538 11.255 22.904 1.00 96.81 88 SER A O 1
ATOM 659 N N . ARG A 1 89 ? -9.697 10.311 20.880 1.00 94.56 89 ARG A N 1
ATOM 660 C CA . ARG A 1 89 ? -11.028 10.878 20.577 1.00 94.56 89 ARG A CA 1
ATOM 661 C C . ARG A 1 89 ? -12.124 10.405 21.531 1.00 94.56 89 ARG A C 1
ATOM 663 O O . ARG A 1 89 ? -13.015 11.193 21.845 1.00 94.56 89 ARG A O 1
ATOM 670 N N . VAL A 1 90 ? -12.044 9.159 21.999 1.00 96.69 90 VAL A N 1
ATOM 671 C CA . VAL A 1 90 ? -12.960 8.625 23.019 1.00 96.69 90 VAL A CA 1
ATOM 672 C C . VAL A 1 90 ? -12.638 9.223 24.386 1.00 96.69 90 VAL A C 1
ATOM 674 O O . VAL A 1 90 ? -13.539 9.667 25.092 1.00 96.69 90 VAL A O 1
ATOM 677 N N . ARG A 1 91 ? -11.354 9.266 24.757 1.00 97.06 91 ARG A N 1
ATOM 678 C CA . ARG A 1 91 ? -10.908 9.744 26.073 1.00 97.06 91 ARG A CA 1
ATOM 679 C C . ARG A 1 91 ? -11.205 11.226 26.299 1.00 97.06 91 ARG A C 1
ATOM 681 O O . ARG A 1 91 ? -11.561 11.599 27.409 1.00 97.06 91 ARG A O 1
ATOM 688 N N . LEU A 1 92 ? -11.081 12.050 25.261 1.00 96.50 92 LEU A N 1
ATOM 689 C CA . LEU A 1 92 ? -11.393 13.482 25.309 1.00 96.50 92 LEU A CA 1
ATOM 690 C C . LEU A 1 92 ? -12.903 13.779 25.232 1.00 96.50 92 LEU A C 1
ATOM 692 O O . LEU A 1 92 ? -13.294 14.939 25.236 1.00 96.50 92 LEU A O 1
ATOM 696 N N . GLY A 1 93 ? -13.759 12.755 25.126 1.00 94.62 93 GLY A N 1
ATOM 697 C CA . GLY A 1 93 ? -15.214 12.925 25.086 1.00 94.62 93 GLY A CA 1
ATOM 698 C C . GLY A 1 93 ? -15.758 13.502 23.775 1.00 94.62 93 GLY A C 1
ATOM 699 O O . GLY A 1 93 ? -16.937 13.829 23.699 1.00 94.62 93 GLY A O 1
ATOM 700 N N . HIS A 1 94 ? -14.934 13.612 22.728 1.00 92.94 94 HIS A N 1
ATOM 701 C CA . HIS A 1 94 ? -15.372 14.138 21.432 1.00 92.94 94 HIS A CA 1
ATOM 702 C C . HIS A 1 94 ? -16.215 13.142 20.625 1.00 92.94 94 HIS A C 1
ATOM 704 O O . HIS A 1 94 ? -16.992 13.568 19.775 1.00 92.94 94 HIS A O 1
ATOM 710 N N . HIS A 1 95 ? -16.026 11.834 20.837 1.00 95.44 95 HIS A N 1
ATOM 711 C CA . HIS A 1 95 ? -16.726 10.769 20.108 1.00 95.44 95 HIS A CA 1
ATOM 712 C C . HIS A 1 95 ? -17.053 9.591 21.022 1.00 95.44 95 HIS A C 1
ATOM 714 O O . HIS A 1 95 ? -16.293 9.265 21.935 1.00 95.44 95 HIS A O 1
ATOM 720 N N . THR A 1 96 ? -18.151 8.891 20.739 1.00 96.75 96 THR A N 1
ATOM 721 C CA . THR A 1 96 ? -18.474 7.637 21.431 1.00 96.75 96 THR A CA 1
ATOM 722 C C . THR A 1 96 ? -17.649 6.473 20.877 1.00 96.75 96 THR A C 1
ATOM 724 O O . THR A 1 96 ? -17.214 6.484 19.723 1.00 96.75 96 THR A O 1
ATOM 727 N N . ARG A 1 97 ? -17.471 5.412 21.676 1.00 97.12 97 ARG A N 1
ATOM 728 C CA . ARG A 1 97 ? -16.770 4.188 21.237 1.00 97.12 97 ARG A CA 1
ATOM 729 C C . ARG A 1 97 ? -17.381 3.608 19.959 1.00 97.12 97 ARG A C 1
ATOM 731 O O . ARG A 1 97 ? -16.650 3.268 19.037 1.00 97.12 97 ARG A O 1
ATOM 738 N N . ALA A 1 98 ? -18.712 3.564 19.877 1.00 96.69 98 ALA A N 1
ATOM 739 C CA . ALA A 1 98 ? -19.424 3.054 18.707 1.00 96.69 98 ALA A CA 1
ATOM 740 C C . ALA A 1 98 ? -19.165 3.900 17.446 1.00 96.69 98 ALA A C 1
ATOM 742 O O . ALA A 1 98 ? -18.930 3.341 16.378 1.00 96.69 98 ALA A O 1
ATOM 743 N N . GLN A 1 99 ? -19.142 5.235 17.561 1.00 95.25 99 GLN A N 1
ATOM 744 C CA . GLN A 1 99 ? -18.834 6.129 16.435 1.00 95.25 99 GLN A CA 1
ATOM 745 C C . GLN A 1 99 ? -17.405 5.948 15.919 1.00 95.25 99 GLN A C 1
ATOM 747 O O . GLN A 1 99 ? -17.182 5.989 14.706 1.00 95.25 99 GLN A O 1
ATOM 752 N N . VAL A 1 100 ? -16.447 5.755 16.831 1.00 96.69 100 VAL A N 1
ATOM 753 C CA . VAL A 1 100 ? -15.039 5.525 16.486 1.00 96.69 100 VAL A CA 1
ATOM 754 C C . VAL A 1 100 ? -14.854 4.161 15.835 1.00 96.69 100 VAL A C 1
ATOM 756 O O . VAL A 1 100 ? -14.198 4.096 14.803 1.00 96.69 100 VAL A O 1
ATOM 759 N N . VAL A 1 101 ? -15.459 3.099 16.378 1.00 96.62 101 VAL A N 1
ATOM 760 C CA . VAL A 1 101 ? -15.391 1.752 15.789 1.00 96.62 101 VAL A CA 1
ATOM 761 C C . VAL A 1 101 ? -16.030 1.738 14.403 1.00 96.62 101 VAL A C 1
ATOM 763 O O . VAL A 1 101 ? -15.384 1.309 13.457 1.00 96.62 101 VAL A O 1
ATOM 766 N N . ALA A 1 102 ? -17.239 2.286 14.247 1.00 97.00 102 ALA A N 1
ATOM 767 C CA . ALA A 1 102 ? -17.904 2.350 12.946 1.00 97.00 102 ALA A CA 1
ATOM 768 C C . ALA A 1 102 ? -17.086 3.147 11.915 1.00 97.00 102 ALA A C 1
ATOM 770 O O . ALA A 1 102 ? -16.933 2.709 10.776 1.00 97.00 102 ALA A O 1
ATOM 771 N N . GLY A 1 103 ? -16.526 4.295 12.320 1.00 96.19 103 GLY A N 1
ATOM 772 C CA . GLY A 1 103 ? -15.633 5.081 11.469 1.00 96.19 103 GLY A CA 1
ATOM 773 C C . GLY A 1 103 ? -14.373 4.305 11.094 1.00 96.19 103 GLY A C 1
ATOM 774 O O . GLY A 1 103 ? -14.039 4.220 9.918 1.00 96.19 103 GLY A O 1
ATOM 775 N N . ALA A 1 104 ? -13.706 3.687 12.069 1.00 97.00 104 ALA A N 1
ATOM 776 C CA . ALA A 1 104 ? -12.484 2.929 11.835 1.00 97.00 104 ALA A CA 1
ATOM 777 C C . ALA A 1 104 ? -12.714 1.729 10.904 1.00 97.00 104 ALA A C 1
ATOM 779 O O . ALA A 1 104 ? -11.957 1.542 9.957 1.00 97.00 104 ALA A O 1
ATOM 780 N N . SER A 1 105 ? -13.792 0.966 11.113 1.00 97.12 105 SER A N 1
ATOM 781 C CA . SER A 1 105 ? -14.173 -0.146 10.240 1.00 97.12 105 SER A CA 1
ATOM 782 C C . SER A 1 105 ? -14.431 0.316 8.808 1.00 97.12 105 SER A C 1
ATOM 784 O O . SER A 1 105 ? -13.923 -0.305 7.878 1.00 97.12 105 SER A O 1
ATOM 786 N N . LEU A 1 106 ? -15.161 1.421 8.618 1.00 97.25 106 LEU A N 1
ATOM 787 C CA . LEU A 1 106 ? -15.397 1.989 7.289 1.00 97.25 106 LEU A CA 1
ATOM 788 C C . LEU A 1 106 ? -14.077 2.370 6.601 1.00 97.25 106 LEU A C 1
ATOM 790 O O . LEU A 1 106 ? -13.841 1.968 5.464 1.00 97.25 106 LEU A O 1
ATOM 794 N N . GLY A 1 107 ? -13.195 3.084 7.304 1.00 97.00 107 GLY A N 1
ATOM 795 C CA . GLY A 1 107 ? -11.882 3.474 6.789 1.00 97.00 107 GLY A CA 1
ATOM 796 C C . GLY A 1 107 ? -11.010 2.279 6.397 1.00 97.00 107 GLY A C 1
ATOM 797 O O . GLY A 1 107 ? -10.445 2.256 5.304 1.00 97.00 107 GLY A O 1
ATOM 798 N N . SER A 1 108 ? -10.942 1.257 7.253 1.00 97.81 108 SER A N 1
ATOM 799 C CA . SER A 1 108 ? -10.195 0.026 6.976 1.00 97.81 108 SER A CA 1
ATOM 800 C C . SER A 1 108 ? -10.768 -0.760 5.794 1.00 97.81 108 SER A C 1
ATOM 802 O O . SER A 1 108 ? -9.998 -1.262 4.979 1.00 97.81 108 SER A O 1
ATOM 804 N N . LEU A 1 109 ? -12.096 -0.840 5.649 1.00 97.69 109 LEU A N 1
ATOM 805 C CA . LEU A 1 109 ? -12.734 -1.492 4.498 1.00 97.69 109 LEU A CA 1
ATOM 806 C C . LEU A 1 109 ? -12.412 -0.770 3.188 1.00 97.69 109 LEU A C 1
ATOM 808 O O . LEU A 1 109 ? -12.084 -1.422 2.199 1.00 97.69 109 LEU A O 1
ATOM 812 N N . ILE A 1 110 ? -12.443 0.565 3.188 1.00 97.38 110 ILE A N 1
ATOM 813 C CA . ILE A 1 110 ? -12.050 1.362 2.020 1.00 97.38 110 ILE A CA 1
ATOM 814 C C . ILE A 1 110 ? -10.572 1.124 1.689 1.00 97.38 110 ILE A C 1
ATOM 816 O O . ILE A 1 110 ? -10.238 0.932 0.524 1.00 97.38 110 ILE A O 1
ATOM 820 N N . ALA A 1 111 ? -9.687 1.069 2.691 1.00 97.12 111 ALA A N 1
ATOM 821 C CA . ALA A 1 111 ? -8.268 0.782 2.474 1.00 97.12 111 ALA A CA 1
ATOM 822 C C . ALA A 1 111 ? -8.034 -0.618 1.881 1.00 97.12 111 ALA A C 1
ATOM 824 O O . ALA A 1 111 ? -7.221 -0.769 0.972 1.00 97.12 111 ALA A O 1
ATOM 825 N N . LEU A 1 112 ? -8.763 -1.633 2.356 1.00 95.88 112 LEU A N 1
ATOM 826 C CA . LEU A 1 112 ? -8.712 -2.991 1.808 1.00 95.88 112 LEU A CA 1
ATOM 827 C C . LEU A 1 112 ? -9.248 -3.050 0.376 1.00 95.88 112 LEU A C 1
ATOM 829 O O . LEU A 1 112 ? -8.636 -3.692 -0.477 1.00 95.88 112 LEU A O 1
ATOM 833 N N . GLY A 1 113 ? -10.358 -2.361 0.103 1.00 94.75 113 GLY A N 1
ATOM 834 C CA . GLY A 1 113 ? -10.919 -2.236 -1.239 1.00 94.75 113 GLY A CA 1
ATOM 835 C C . GLY A 1 113 ? -9.942 -1.557 -2.194 1.00 94.75 113 GLY A C 1
ATOM 836 O O . GLY A 1 113 ? -9.678 -2.079 -3.273 1.00 94.75 113 GLY A O 1
ATOM 837 N N . TRP A 1 114 ? -9.327 -0.455 -1.762 1.00 95.19 114 TRP A N 1
ATOM 838 C CA . TRP A 1 114 ? -8.307 0.256 -2.528 1.00 95.19 114 TRP A CA 1
ATOM 839 C C . TRP A 1 114 ? -7.069 -0.608 -2.784 1.00 95.19 114 TRP A C 1
ATOM 841 O O 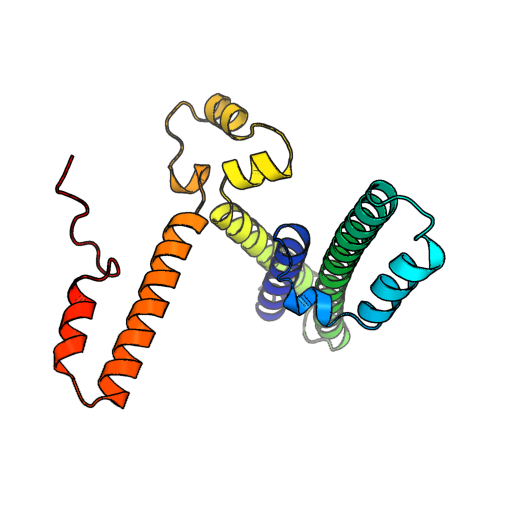. TRP A 1 114 ? -6.618 -0.706 -3.919 1.00 95.19 114 TRP A O 1
ATOM 851 N N . MET A 1 115 ? -6.552 -1.296 -1.761 1.00 93.56 115 MET A N 1
ATOM 852 C CA . MET A 1 115 ? -5.418 -2.213 -1.913 1.00 93.56 115 MET A CA 1
ATOM 853 C C . MET A 1 115 ? -5.748 -3.367 -2.868 1.00 93.56 115 MET A C 1
ATOM 855 O O . MET A 1 115 ? -4.920 -3.754 -3.689 1.00 93.56 115 MET A O 1
ATOM 859 N N . SER A 1 116 ? -6.971 -3.892 -2.803 1.00 91.88 116 SER A N 1
ATOM 860 C CA . SER A 1 116 ? -7.424 -4.961 -3.697 1.00 91.88 116 SER A CA 1
ATOM 861 C C . SER A 1 116 ? -7.577 -4.489 -5.134 1.00 91.88 116 SER A C 1
ATOM 863 O O . SER A 1 116 ? -7.162 -5.197 -6.044 1.00 91.88 116 SER A O 1
ATOM 865 N N . LEU A 1 117 ? -8.103 -3.281 -5.341 1.00 92.69 117 LEU A N 1
ATOM 866 C CA . LEU A 1 117 ? -8.171 -2.654 -6.656 1.00 92.69 117 LEU A CA 1
ATOM 867 C C . LEU A 1 117 ? -6.769 -2.379 -7.215 1.00 92.69 117 LEU A C 1
ATOM 869 O O . LEU A 1 117 ? -6.517 -2.605 -8.394 1.00 92.69 117 LEU A O 1
ATOM 873 N N . TRP A 1 118 ? -5.846 -1.920 -6.368 1.00 92.19 118 TRP A N 1
ATOM 874 C CA . TRP A 1 118 ? -4.465 -1.650 -6.753 1.00 92.19 118 TRP A CA 1
ATOM 875 C C . TRP A 1 118 ? -3.743 -2.916 -7.216 1.00 92.19 118 TRP A C 1
ATOM 877 O O . TRP A 1 118 ? -3.147 -2.922 -8.290 1.00 92.19 118 TRP A O 1
ATOM 887 N N . LEU A 1 119 ? -3.813 -3.991 -6.426 1.00 90.50 119 LEU A N 1
ATOM 888 C CA . LEU A 1 119 ? -3.101 -5.244 -6.691 1.00 90.50 119 LEU A CA 1
ATOM 889 C C . LEU A 1 119 ? -3.779 -6.142 -7.732 1.00 90.50 119 LEU A C 1
ATOM 891 O O . LEU A 1 119 ? -3.088 -6.905 -8.404 1.00 90.50 119 LEU A O 1
ATOM 895 N N . GLY A 1 120 ? -5.108 -6.104 -7.821 1.00 90.75 120 GLY A N 1
ATOM 896 C CA . GLY A 1 120 ? -5.881 -7.092 -8.568 1.00 90.75 120 GLY A CA 1
ATOM 897 C C . GLY A 1 120 ? -5.815 -8.498 -7.966 1.00 90.75 120 GLY A C 1
ATOM 898 O O . GLY A 1 120 ? -5.139 -8.767 -6.965 1.00 90.75 120 GLY A O 1
ATOM 899 N N . LEU A 1 121 ? -6.528 -9.429 -8.592 1.00 87.62 121 LEU A N 1
ATOM 900 C CA . LEU A 1 121 ? -6.522 -10.841 -8.205 1.00 87.62 121 LEU A CA 1
ATOM 901 C C . LEU A 1 121 ? -5.176 -11.521 -8.458 1.00 87.62 121 LEU A C 1
ATOM 903 O O . LEU A 1 121 ? -4.799 -12.401 -7.687 1.00 87.62 121 LEU A O 1
ATOM 907 N N . GLU A 1 122 ? -4.438 -11.129 -9.495 1.00 86.81 122 GLU A N 1
ATOM 908 C CA . GLU A 1 122 ? -3.099 -11.660 -9.781 1.00 86.81 122 GLU A CA 1
ATOM 909 C C . GLU A 1 122 ? -2.096 -11.278 -8.686 1.00 86.81 122 GLU A C 1
ATOM 911 O O . GLU A 1 122 ? -1.353 -12.133 -8.188 1.00 86.81 122 GLU A O 1
ATOM 916 N N . GLY A 1 123 ? -2.129 -10.019 -8.233 1.00 86.75 123 GLY A N 1
ATOM 917 C CA . GLY A 1 123 ? -1.307 -9.557 -7.119 1.00 86.75 123 GLY A CA 1
ATOM 918 C C . GLY A 1 123 ? -1.602 -10.337 -5.837 1.00 86.75 123 GLY A C 1
ATOM 919 O O . GLY A 1 123 ? -0.683 -10.845 -5.192 1.00 86.75 123 GLY A O 1
ATOM 920 N N . TRP A 1 124 ? -2.881 -10.527 -5.503 1.00 88.81 124 TRP A N 1
ATOM 921 C CA . TRP A 1 124 ? -3.275 -11.354 -4.359 1.00 88.81 124 TRP A CA 1
ATOM 922 C C . TRP A 1 124 ? -2.920 -12.835 -4.526 1.00 88.81 124 TRP A C 1
ATOM 924 O O . TRP A 1 124 ? -2.475 -13.459 -3.564 1.00 88.81 124 TRP A O 1
ATOM 934 N N . SER A 1 125 ? -3.054 -13.393 -5.731 1.00 87.88 125 SER A N 1
ATOM 935 C CA . SER A 1 125 ? -2.693 -14.789 -6.018 1.00 87.88 125 SER A CA 1
ATOM 936 C C . SER A 1 125 ? -1.210 -15.042 -5.760 1.00 87.88 125 SER A C 1
ATOM 938 O O . SER A 1 125 ? -0.838 -16.045 -5.149 1.00 87.88 125 SER A O 1
ATOM 940 N N . THR A 1 126 ? -0.372 -14.078 -6.147 1.00 87.62 126 THR A N 1
ATOM 941 C CA . THR A 1 126 ? 1.075 -14.095 -5.907 1.00 87.62 126 THR A CA 1
ATOM 942 C C . THR A 1 126 ? 1.401 -14.027 -4.413 1.00 87.62 126 THR A C 1
ATOM 944 O O . THR A 1 126 ? 2.267 -14.757 -3.939 1.00 87.62 126 THR A O 1
ATOM 947 N N . LEU A 1 127 ? 0.691 -13.189 -3.650 1.00 86.81 127 LEU A N 1
ATOM 948 C CA . LEU A 1 127 ? 0.921 -13.026 -2.208 1.00 86.81 127 LEU A CA 1
ATOM 949 C C . LEU A 1 127 ? 0.456 -14.229 -1.383 1.00 86.81 127 LEU A C 1
ATOM 951 O O . LEU A 1 127 ? 1.113 -14.602 -0.414 1.00 86.81 127 LEU A O 1
ATOM 955 N N . VAL A 1 128 ? -0.681 -14.822 -1.747 1.00 85.69 128 VAL A N 1
ATOM 956 C CA . VAL A 1 128 ? -1.279 -15.959 -1.029 1.00 85.69 128 VAL A CA 1
ATOM 957 C C . VAL A 1 128 ? -0.674 -17.294 -1.485 1.00 85.69 128 VAL A C 1
ATOM 959 O O . VAL A 1 128 ? -0.805 -18.299 -0.787 1.00 85.69 128 VAL A O 1
ATOM 962 N N . GLY A 1 129 ? -0.010 -17.329 -2.645 1.00 84.38 129 GLY A N 1
ATOM 963 C CA . GLY A 1 129 ? 0.501 -18.563 -3.246 1.00 84.38 129 GLY A CA 1
ATOM 964 C C . GLY A 1 129 ? -0.618 -19.491 -3.727 1.00 84.38 129 GLY A C 1
ATOM 965 O O . GLY A 1 129 ? -0.454 -20.709 -3.757 1.00 84.38 129 GLY A O 1
ATOM 966 N N . ARG A 1 130 ? -1.786 -18.929 -4.055 1.00 87.06 130 ARG A N 1
ATOM 967 C CA . ARG A 1 130 ? -2.959 -19.657 -4.556 1.00 87.06 130 ARG A CA 1
ATOM 968 C C . ARG A 1 130 ? -3.478 -18.963 -5.798 1.00 87.06 130 ARG A C 1
ATOM 970 O O . ARG A 1 130 ? -3.557 -17.744 -5.819 1.00 87.06 130 ARG A O 1
ATOM 977 N N . ASP A 1 131 ? -3.880 -19.735 -6.799 1.00 84.56 131 ASP A N 1
ATOM 978 C CA . ASP A 1 131 ? -4.489 -19.193 -8.014 1.00 84.56 131 ASP A CA 1
ATOM 979 C C . ASP A 1 131 ? -5.942 -18.770 -7.730 1.00 84.56 131 ASP A C 1
ATOM 981 O O . ASP A 1 131 ? -6.886 -19.553 -7.871 1.00 84.56 131 ASP A O 1
ATOM 985 N N . LEU A 1 132 ? -6.113 -17.531 -7.259 1.00 84.06 132 LEU A N 1
ATOM 986 C CA . LEU A 1 132 ? -7.427 -16.959 -6.959 1.00 84.06 132 LEU A CA 1
ATOM 987 C C . LEU A 1 132 ? -8.212 -16.665 -8.240 1.00 84.06 132 LEU A C 1
ATOM 989 O O . LEU A 1 132 ? -9.441 -16.637 -8.204 1.00 84.06 132 LEU A O 1
ATOM 993 N N . ASN A 1 133 ? -7.524 -16.494 -9.372 1.00 79.31 133 ASN A N 1
ATOM 994 C CA . ASN A 1 133 ? -8.165 -16.276 -10.662 1.00 79.31 133 ASN A CA 1
ATOM 995 C C . ASN A 1 133 ? -8.961 -17.519 -11.084 1.00 79.31 133 ASN A C 1
ATOM 997 O O . ASN A 1 133 ? -10.124 -17.404 -11.457 1.00 79.31 133 ASN A O 1
ATOM 1001 N N . ARG A 1 134 ? -8.407 -18.729 -10.910 1.00 78.62 134 ARG A N 1
ATOM 1002 C CA . ARG A 1 134 ? -9.166 -19.976 -11.141 1.00 78.62 134 ARG A CA 1
ATOM 1003 C C . ARG A 1 134 ? -10.402 -20.093 -10.259 1.00 78.62 134 ARG A C 1
ATOM 1005 O O . ARG A 1 134 ? -11.447 -20.524 -10.742 1.00 78.62 134 ARG A O 1
ATOM 1012 N N . ALA A 1 135 ? -10.290 -19.717 -8.985 1.00 79.62 135 ALA A N 1
ATOM 1013 C CA . ALA A 1 135 ? -11.423 -19.743 -8.066 1.00 79.62 135 ALA A CA 1
ATOM 1014 C C . ALA A 1 135 ? -12.519 -18.762 -8.508 1.00 79.62 135 ALA A C 1
ATOM 1016 O O . ALA A 1 135 ? -13.694 -19.121 -8.511 1.00 79.62 135 ALA A O 1
ATOM 1017 N N . LEU A 1 136 ? -12.138 -17.557 -8.943 1.00 77.75 136 LEU A N 1
ATOM 1018 C CA . LEU A 1 136 ? -13.085 -16.566 -9.442 1.00 77.75 136 LEU A CA 1
ATOM 1019 C C . LEU A 1 136 ? -13.722 -17.004 -10.766 1.00 77.75 136 LEU A C 1
ATOM 1021 O O . LEU A 1 136 ? -14.940 -16.994 -10.872 1.00 77.75 136 LEU A O 1
ATOM 1025 N N . VAL A 1 137 ? -12.936 -17.463 -11.743 1.00 76.38 137 VAL A N 1
ATOM 1026 C CA . VAL A 1 137 ? -13.435 -17.955 -13.041 1.00 76.38 137 VAL A CA 1
ATOM 1027 C C . VAL A 1 137 ? -14.397 -19.134 -12.865 1.00 76.38 137 VAL A C 1
ATOM 1029 O O . VAL A 1 137 ? -15.371 -19.245 -13.609 1.00 76.38 137 VAL A O 1
ATOM 1032 N N . GLY A 1 138 ? -14.180 -19.980 -11.853 1.00 75.62 138 GLY A N 1
ATOM 1033 C CA . GLY A 1 138 ? -15.112 -21.048 -11.483 1.00 75.62 138 GLY A CA 1
ATOM 1034 C C . GLY A 1 138 ? -16.463 -20.553 -10.948 1.00 75.62 138 GLY A C 1
ATOM 1035 O O . GLY A 1 138 ? -17.453 -21.265 -11.075 1.00 75.62 138 GLY A O 1
ATOM 1036 N N . VAL A 1 139 ? -16.522 -19.340 -10.386 1.00 77.12 139 VAL A N 1
ATOM 1037 C CA . VAL A 1 139 ? -17.735 -18.740 -9.795 1.00 77.12 139 VAL A CA 1
ATOM 1038 C C . VAL A 1 139 ? -18.424 -17.762 -10.753 1.00 77.12 139 VAL A C 1
ATOM 1040 O O . VAL A 1 139 ? -19.647 -17.753 -10.845 1.00 77.12 139 VAL A O 1
ATOM 1043 N N . THR A 1 140 ? -17.663 -16.935 -11.473 1.00 72.88 140 THR A N 1
ATOM 1044 C CA . THR A 1 140 ? -18.179 -15.844 -12.320 1.00 72.88 140 THR A CA 1
ATOM 1045 C C . THR A 1 140 ? -18.162 -16.165 -13.817 1.00 72.88 140 THR A C 1
ATOM 1047 O O . THR A 1 140 ? -18.655 -15.373 -14.618 1.00 72.88 140 THR A O 1
ATOM 1050 N N . GLY A 1 141 ? -17.577 -17.296 -14.225 1.00 70.19 141 GLY A N 1
ATOM 1051 C CA . GLY A 1 141 ? -17.324 -17.619 -15.632 1.00 70.19 141 GLY A CA 1
ATOM 1052 C C . GLY A 1 141 ? -16.131 -16.852 -16.227 1.00 70.19 141 GLY A C 1
ATOM 1053 O O . GLY A 1 141 ? -15.331 -16.255 -15.509 1.00 70.19 141 GLY A O 1
ATOM 1054 N N . ARG A 1 142 ? -15.996 -16.870 -17.565 1.00 69.62 142 ARG A N 1
ATOM 1055 C CA . ARG A 1 142 ? -14.821 -16.355 -18.313 1.00 69.62 142 ARG A CA 1
ATOM 1056 C C . ARG A 1 142 ? -14.683 -14.822 -18.395 1.00 69.62 142 ARG A C 1
ATOM 1058 O O . ARG A 1 142 ? -13.700 -14.356 -18.957 1.00 69.62 142 ARG A O 1
ATOM 1065 N N . ASN A 1 143 ? -15.617 -14.039 -17.853 1.00 74.50 143 ASN A N 1
ATOM 1066 C CA . ASN A 1 143 ? -15.722 -12.599 -18.138 1.00 74.50 143 ASN A CA 1
ATOM 1067 C C . ASN A 1 143 ? -15.425 -11.709 -16.919 1.00 74.50 143 ASN A C 1
ATOM 1069 O O . ASN A 1 143 ? -16.193 -10.798 -16.608 1.00 74.50 143 ASN A O 1
ATOM 1073 N N . ALA A 1 144 ? -14.328 -11.964 -16.204 1.00 79.56 144 ALA A N 1
ATOM 1074 C CA . ALA A 1 144 ? -13.862 -11.018 -15.193 1.00 79.56 144 ALA A CA 1
ATOM 1075 C C . ALA A 1 144 ? -13.259 -9.774 -15.883 1.00 79.56 144 ALA A C 1
ATOM 1077 O O . ALA A 1 144 ? -12.466 -9.934 -16.813 1.00 79.56 144 ALA A O 1
ATOM 1078 N N . PRO A 1 145 ? -13.598 -8.542 -15.459 1.00 84.94 145 PRO A N 1
ATOM 1079 C CA . PRO A 1 145 ? -12.985 -7.334 -16.009 1.00 84.94 145 PRO A CA 1
ATOM 1080 C C . PRO A 1 145 ? -11.462 -7.334 -15.820 1.00 84.94 145 PRO A C 1
ATOM 1082 O O . PRO A 1 145 ? -10.980 -7.696 -14.746 1.00 84.94 145 PRO A O 1
ATOM 1085 N N . GLU A 1 146 ? -10.694 -6.862 -16.808 1.00 83.94 146 GLU A N 1
ATOM 1086 C CA . GLU A 1 146 ? -9.221 -6.855 -16.726 1.00 83.94 146 GLU A CA 1
ATOM 1087 C C . GLU A 1 146 ? -8.690 -6.093 -15.505 1.00 83.94 146 GLU A C 1
ATOM 1089 O O . GLU A 1 146 ? -7.772 -6.567 -14.842 1.00 83.94 146 GLU A O 1
ATOM 1094 N N . TRP A 1 147 ? -9.306 -4.960 -15.150 1.00 84.44 147 TRP A N 1
ATOM 1095 C CA . TRP A 1 147 ? -8.921 -4.169 -13.974 1.00 84.44 147 TRP A CA 1
ATOM 1096 C C . TRP A 1 147 ? -9.133 -4.916 -12.651 1.00 84.44 147 TRP A C 1
ATOM 1098 O O . TRP A 1 147 ? -8.478 -4.605 -11.663 1.00 84.44 147 TRP A O 1
ATOM 1108 N N . LEU A 1 148 ? -10.034 -5.902 -12.608 1.00 85.94 148 LEU A N 1
ATOM 1109 C CA . LEU A 1 148 ? -10.236 -6.745 -11.430 1.00 85.94 148 LEU A CA 1
ATOM 1110 C C . LEU A 1 148 ? -9.151 -7.827 -11.348 1.00 85.94 148 LEU A C 1
ATOM 1112 O O . LEU A 1 148 ? -8.662 -8.144 -10.264 1.00 85.94 148 LEU A O 1
ATOM 1116 N N . VAL A 1 149 ? -8.761 -8.384 -12.498 1.00 87.00 149 VAL A N 1
ATOM 1117 C CA . VAL A 1 149 ? -7.752 -9.446 -12.591 1.00 87.00 149 VAL A CA 1
ATOM 1118 C C . VAL A 1 149 ? -6.346 -8.889 -12.361 1.00 87.00 149 VAL A C 1
ATOM 1120 O O . VAL A 1 149 ? -5.659 -9.338 -11.445 1.00 87.00 149 VAL A O 1
ATOM 1123 N N . ARG A 1 150 ? -5.947 -7.877 -13.138 1.00 85.81 150 ARG A N 1
ATOM 1124 C CA . ARG A 1 150 ? -4.602 -7.274 -13.125 1.00 85.81 150 ARG A CA 1
ATOM 1125 C C . ARG A 1 150 ? -4.449 -6.116 -12.140 1.00 85.81 150 ARG A C 1
ATOM 1127 O O . ARG A 1 150 ? -3.334 -5.693 -11.843 1.00 85.81 150 ARG A O 1
ATOM 1134 N N . GLY A 1 151 ? -5.562 -5.600 -11.624 1.00 89.62 151 GLY A N 1
ATOM 1135 C CA . GLY A 1 151 ? -5.561 -4.393 -10.807 1.00 89.62 151 GLY A CA 1
ATOM 1136 C C . GLY A 1 151 ? -5.360 -3.132 -11.646 1.00 89.62 151 GLY A C 1
ATOM 1137 O O . GLY A 1 151 ? -5.317 -3.163 -12.876 1.00 89.62 151 GLY A O 1
ATOM 1138 N N . ILE A 1 152 ? -5.220 -1.998 -10.962 1.00 91.50 152 ILE A N 1
ATOM 1139 C CA . ILE A 1 152 ? -4.959 -0.693 -11.594 1.00 91.50 152 ILE A CA 1
ATOM 1140 C C . ILE A 1 152 ? -3.489 -0.265 -11.518 1.00 91.50 152 ILE A C 1
ATOM 1142 O O . ILE A 1 152 ? -3.144 0.808 -12.006 1.00 91.50 152 ILE A O 1
ATOM 1146 N N . LYS A 1 153 ? -2.611 -1.081 -10.921 1.00 85.88 153 LYS A N 1
ATOM 1147 C CA . LYS A 1 153 ? -1.196 -0.737 -10.726 1.00 85.88 153 LYS A CA 1
ATOM 1148 C C . LYS A 1 153 ? -0.463 -0.472 -12.041 1.00 85.88 153 LYS A C 1
ATOM 1150 O O . LYS A 1 153 ? 0.193 0.554 -12.162 1.00 85.88 153 LYS A O 1
ATOM 1155 N N . GLU A 1 154 ? -0.549 -1.380 -13.011 1.00 82.00 154 GLU A N 1
ATOM 1156 C CA . GLU A 1 154 ? 0.147 -1.224 -14.297 1.00 82.00 154 GLU A CA 1
ATOM 1157 C C . GLU A 1 154 ? -0.273 0.038 -15.058 1.00 82.00 154 GLU A C 1
ATOM 1159 O O . GLU A 1 154 ? 0.612 0.837 -15.377 1.00 82.00 154 GLU A O 1
ATOM 1164 N N . PRO A 1 155 ? -1.577 0.292 -15.305 1.00 84.19 155 PRO A N 1
ATOM 1165 C CA . PRO A 1 155 ? -1.971 1.528 -15.962 1.00 84.19 155 PRO A CA 1
ATOM 1166 C C . PRO A 1 155 ? -1.559 2.744 -15.130 1.00 84.19 155 PRO A C 1
ATOM 1168 O O . PRO A 1 155 ? -1.025 3.692 -15.695 1.00 84.19 155 PRO A O 1
ATOM 1171 N N . ALA A 1 156 ? -1.716 2.718 -13.800 1.00 85.06 156 ALA A N 1
ATOM 1172 C CA . ALA A 1 156 ? -1.318 3.834 -12.941 1.00 85.06 156 ALA A CA 1
ATOM 1173 C C . ALA A 1 156 ? 0.177 4.183 -13.055 1.00 85.06 156 ALA A C 1
ATOM 1175 O O . ALA A 1 156 ? 0.510 5.361 -13.087 1.00 85.06 156 ALA A O 1
ATOM 1176 N N . VAL A 1 157 ? 1.067 3.194 -13.187 1.00 84.25 157 VAL A N 1
ATOM 1177 C CA . VAL A 1 157 ? 2.508 3.435 -13.389 1.00 84.25 157 VAL A CA 1
ATOM 1178 C C . VAL A 1 157 ? 2.792 4.074 -14.753 1.00 84.25 157 VAL A C 1
ATOM 1180 O O . VAL A 1 157 ? 3.689 4.906 -14.866 1.00 84.25 157 VAL A O 1
ATOM 1183 N N . VAL A 1 158 ? 2.031 3.725 -15.796 1.00 86.00 158 VAL A N 1
ATOM 1184 C CA . VAL A 1 158 ? 2.138 4.400 -17.104 1.00 86.00 158 VAL A CA 1
ATOM 1185 C C . VAL A 1 158 ? 1.746 5.873 -16.976 1.00 86.00 158 VAL A C 1
ATOM 1187 O O . VAL A 1 158 ? 2.447 6.739 -17.496 1.00 86.00 158 VAL A O 1
ATOM 1190 N N . TRP A 1 159 ? 0.670 6.162 -16.240 1.00 85.25 159 TRP A N 1
ATOM 1191 C CA . TRP A 1 159 ? 0.239 7.532 -15.950 1.00 85.25 159 TRP A CA 1
ATOM 1192 C C . TRP A 1 159 ? 1.259 8.306 -15.113 1.00 85.25 159 TRP A C 1
ATOM 1194 O O . TRP A 1 159 ? 1.517 9.472 -15.401 1.00 85.25 159 TRP A O 1
ATOM 1204 N N . GLU A 1 160 ? 1.857 7.665 -14.110 1.00 86.06 160 GLU A N 1
ATOM 1205 C CA . GLU A 1 160 ? 2.900 8.251 -13.265 1.00 86.06 160 GLU A CA 1
ATOM 1206 C C . GLU A 1 160 ? 4.121 8.653 -14.096 1.00 86.06 160 GLU A C 1
ATOM 1208 O O . GLU A 1 160 ? 4.507 9.818 -14.074 1.00 86.06 160 GLU A O 1
ATOM 1213 N N . ARG A 1 161 ? 4.656 7.735 -14.912 1.00 87.19 161 ARG A N 1
ATOM 1214 C CA . ARG A 1 161 ? 5.799 8.017 -15.797 1.00 87.19 161 ARG A CA 1
ATOM 1215 C C . ARG A 1 161 ? 5.496 9.121 -16.799 1.00 87.19 161 ARG A C 1
ATOM 1217 O O . ARG A 1 161 ? 6.297 10.030 -16.962 1.00 87.19 161 ARG A O 1
ATOM 1224 N N . ALA A 1 162 ? 4.315 9.090 -17.416 1.00 87.88 162 ALA A N 1
ATOM 1225 C CA . ALA A 1 162 ? 3.889 10.163 -18.309 1.00 87.88 162 ALA A CA 1
ATOM 1226 C C . ALA A 1 162 ? 3.812 11.515 -17.575 1.00 87.88 162 ALA A C 1
ATOM 1228 O O . ALA A 1 162 ? 4.155 12.548 -18.143 1.00 87.88 162 ALA A O 1
ATOM 1229 N N . GLY A 1 163 ? 3.392 11.526 -16.308 1.00 89.25 163 GLY A N 1
ATOM 1230 C CA . GLY A 1 163 ? 3.415 12.720 -15.465 1.00 89.25 163 GLY A CA 1
ATOM 1231 C C . GLY A 1 163 ? 4.831 13.215 -15.155 1.00 89.25 163 GLY A C 1
ATOM 1232 O O . GLY A 1 163 ? 5.081 14.417 -15.238 1.00 89.25 163 GLY A O 1
ATOM 1233 N N . GLU A 1 164 ? 5.758 12.311 -14.830 1.00 90.44 164 GLU A N 1
ATOM 1234 C CA . GLU A 1 164 ? 7.169 12.630 -14.564 1.00 90.44 164 GLU A CA 1
ATOM 1235 C C . GLU A 1 164 ? 7.871 13.199 -15.801 1.00 90.44 164 GLU A C 1
ATOM 1237 O O . GLU A 1 164 ? 8.484 14.266 -15.730 1.00 90.44 164 GLU A O 1
ATOM 1242 N N . ASP A 1 165 ? 7.723 12.532 -16.943 1.00 90.88 165 ASP A N 1
ATOM 1243 C CA . ASP A 1 165 ? 8.289 12.956 -18.221 1.00 90.88 165 ASP A CA 1
ATOM 1244 C C . ASP A 1 165 ? 7.722 14.329 -18.637 1.00 90.88 165 ASP A C 1
ATOM 1246 O O . ASP A 1 165 ? 8.456 15.212 -19.089 1.00 90.88 165 ASP A O 1
ATOM 1250 N N . ALA A 1 166 ? 6.425 14.565 -18.399 1.00 92.06 166 ALA A N 1
ATOM 1251 C CA . ALA A 1 166 ? 5.781 15.844 -18.682 1.00 92.06 166 ALA A CA 1
ATOM 1252 C C . ALA A 1 166 ? 6.321 16.953 -17.771 1.00 92.06 166 ALA A C 1
ATOM 1254 O O . ALA A 1 166 ? 6.610 18.060 -18.231 1.00 92.06 166 ALA A O 1
ATOM 1255 N N . ALA A 1 167 ? 6.485 16.659 -16.479 1.00 93.56 167 ALA A N 1
ATOM 1256 C CA . ALA A 1 167 ? 7.062 17.592 -15.520 1.00 93.56 167 ALA A CA 1
ATOM 1257 C C . ALA A 1 167 ? 8.509 17.947 -15.885 1.00 93.56 167 ALA A C 1
ATOM 1259 O O . ALA A 1 167 ? 8.899 19.114 -15.781 1.00 93.56 167 ALA A O 1
ATOM 1260 N N . TRP A 1 168 ? 9.289 16.971 -16.355 1.00 95.31 168 TRP A N 1
ATOM 1261 C CA . TRP A 1 168 ? 10.649 17.219 -16.810 1.00 95.31 168 TRP A CA 1
ATOM 1262 C C . TRP A 1 168 ? 10.657 18.121 -18.054 1.00 95.31 168 TRP A C 1
ATOM 1264 O O . TRP A 1 168 ? 11.269 19.185 -18.017 1.00 95.31 168 TRP A O 1
ATOM 1274 N N . LEU A 1 169 ? 9.881 17.820 -19.098 1.00 93.62 169 LEU A N 1
ATOM 1275 C CA . LEU A 1 169 ? 9.794 18.692 -20.281 1.00 93.62 169 LEU A CA 1
ATOM 1276 C C . LEU A 1 169 ? 9.412 20.139 -19.935 1.00 93.62 169 LEU A C 1
ATOM 1278 O O . LEU A 1 169 ? 9.979 21.087 -20.481 1.00 93.62 169 LEU A O 1
ATOM 1282 N N . VAL A 1 170 ? 8.484 20.333 -18.993 1.00 94.69 170 VAL A N 1
ATOM 1283 C CA . VAL A 1 170 ? 8.098 21.671 -18.517 1.00 94.69 170 VAL A CA 1
ATOM 1284 C C . VAL A 1 170 ? 9.268 22.389 -17.843 1.00 94.69 170 VAL A C 1
ATOM 1286 O O . VAL A 1 170 ? 9.523 23.564 -18.125 1.00 94.69 170 VAL A O 1
ATOM 1289 N N . LEU A 1 171 ? 9.997 21.699 -16.965 1.00 96.94 171 LEU A N 1
ATOM 1290 C CA . LEU A 1 171 ? 11.181 22.245 -16.301 1.00 96.94 171 LEU A CA 1
ATOM 1291 C C . LEU A 1 171 ? 12.305 22.551 -17.302 1.00 96.94 171 LEU A C 1
ATOM 1293 O O . LEU A 1 171 ? 12.986 23.569 -17.160 1.00 96.94 171 LEU A O 1
ATOM 1297 N N . GLU A 1 172 ? 12.487 21.719 -18.328 1.00 96.31 172 GLU A N 1
ATOM 1298 C CA . GLU A 1 172 ? 13.475 21.930 -19.384 1.00 96.31 172 GLU A CA 1
ATOM 1299 C C . GLU A 1 172 ? 13.134 23.148 -20.242 1.00 96.31 172 GLU A C 1
ATOM 1301 O O . GLU A 1 172 ? 13.986 24.020 -20.441 1.00 96.31 172 GLU A O 1
ATOM 1306 N N . ALA A 1 173 ? 11.881 23.257 -20.689 1.00 96.62 173 ALA A N 1
ATOM 1307 C CA . ALA A 1 173 ? 11.382 24.405 -21.439 1.00 96.62 173 ALA A CA 1
ATOM 1308 C C . ALA A 1 173 ? 11.551 25.705 -20.640 1.00 96.62 173 ALA A C 1
ATOM 1310 O O . ALA A 1 173 ? 12.003 26.720 -21.175 1.00 96.62 173 ALA A O 1
ATOM 1311 N N . TRP A 1 174 ? 11.265 25.668 -19.335 1.00 97.25 174 TRP A N 1
ATOM 1312 C CA . TRP A 1 174 ? 11.469 26.810 -18.447 1.00 97.25 174 TRP A CA 1
ATOM 1313 C C . TRP A 1 174 ? 12.951 27.187 -18.315 1.00 97.25 174 TRP A C 1
ATOM 1315 O O . TRP A 1 174 ? 13.302 28.359 -18.472 1.00 97.25 174 TRP A O 1
ATOM 1325 N N . LYS A 1 175 ? 13.828 26.201 -18.080 1.00 97.94 175 LYS A N 1
ATOM 1326 C CA . LYS A 1 175 ? 15.278 26.396 -17.914 1.00 97.94 175 LYS A CA 1
ATOM 1327 C C . LYS A 1 175 ? 15.942 26.935 -19.182 1.00 97.94 175 LYS A C 1
ATOM 1329 O O . LYS A 1 175 ? 16.794 27.815 -19.100 1.00 97.94 175 LYS A O 1
ATOM 1334 N N . THR A 1 176 ? 15.564 26.411 -20.344 1.00 97.44 176 THR A N 1
ATOM 1335 C CA . THR A 1 176 ? 16.153 26.762 -21.649 1.00 97.44 176 THR A CA 1
ATOM 1336 C C . THR A 1 176 ? 15.436 27.921 -22.342 1.00 97.44 176 THR A C 1
ATOM 1338 O O . THR A 1 176 ? 15.910 28.403 -23.367 1.00 97.44 176 THR A O 1
ATOM 1341 N N . ARG A 1 177 ? 14.302 28.379 -21.788 1.00 97.19 177 ARG A N 1
ATOM 1342 C CA . ARG A 1 177 ? 13.377 29.351 -22.401 1.00 97.19 177 ARG A CA 1
ATOM 1343 C C . ARG A 1 177 ? 12.838 28.908 -23.771 1.00 97.19 177 ARG A C 1
ATOM 1345 O O . ARG A 1 177 ? 12.355 29.739 -24.538 1.00 97.19 177 ARG A O 1
ATOM 1352 N N . ARG A 1 178 ? 12.890 27.606 -24.067 1.00 96.12 178 ARG A N 1
ATOM 1353 C CA . ARG A 1 178 ? 12.419 26.987 -25.312 1.00 96.12 178 ARG A CA 1
ATOM 1354 C C . ARG A 1 178 ? 11.007 26.436 -25.150 1.00 96.12 178 ARG A C 1
ATOM 1356 O O . ARG A 1 178 ? 10.795 25.259 -24.875 1.00 96.12 178 ARG A O 1
ATOM 1363 N N . TRP A 1 179 ? 10.022 27.315 -25.297 1.00 95.38 179 TRP A N 1
ATOM 1364 C CA . TRP A 1 179 ? 8.606 26.964 -25.142 1.00 95.38 179 TRP A CA 1
ATOM 1365 C C . TRP A 1 179 ? 8.049 26.105 -26.290 1.00 95.38 179 TRP A C 1
ATOM 1367 O O . TRP A 1 179 ? 6.974 25.528 -26.154 1.00 95.38 179 TRP A O 1
ATOM 1377 N N . ASP A 1 180 ? 8.775 25.996 -27.404 1.00 94.88 180 ASP A N 1
ATOM 1378 C CA . ASP A 1 180 ? 8.477 25.115 -28.538 1.00 94.88 180 ASP A CA 1
ATOM 1379 C C . ASP A 1 180 ? 8.412 23.636 -28.134 1.00 94.88 180 ASP A C 1
ATOM 1381 O O . ASP A 1 180 ? 7.544 22.914 -28.628 1.00 94.88 180 ASP A O 1
ATOM 1385 N N . ILE A 1 181 ? 9.255 23.223 -27.181 1.00 92.12 181 ILE A N 1
ATOM 1386 C CA . ILE A 1 181 ? 9.346 21.844 -26.673 1.00 92.12 181 ILE A CA 1
ATOM 1387 C C . ILE A 1 181 ? 8.033 21.400 -26.006 1.00 92.12 181 ILE A C 1
ATOM 1389 O O . ILE A 1 181 ? 7.673 20.229 -26.057 1.00 92.12 181 ILE A O 1
ATOM 1393 N N . LEU A 1 182 ? 7.228 22.326 -25.466 1.00 91.44 182 LEU A N 1
ATOM 1394 C CA . LEU A 1 182 ? 5.943 21.982 -24.839 1.00 91.44 182 LEU A CA 1
ATOM 1395 C C . LEU A 1 182 ? 4.928 21.367 -25.816 1.00 91.44 182 LEU A C 1
ATOM 1397 O O . LEU A 1 182 ? 3.955 20.758 -25.375 1.00 91.44 182 LEU A O 1
ATOM 1401 N N . ARG A 1 183 ? 5.138 21.491 -27.135 1.00 91.94 183 ARG A N 1
ATOM 1402 C CA . ARG A 1 183 ? 4.313 20.792 -28.134 1.00 91.94 183 ARG A CA 1
ATOM 1403 C C . ARG A 1 183 ? 4.438 19.273 -28.020 1.00 91.94 183 ARG A C 1
ATOM 1405 O O . ARG A 1 183 ? 3.481 18.578 -28.346 1.00 91.94 183 ARG A O 1
ATOM 1412 N N . GLU A 1 184 ? 5.558 18.769 -27.504 1.00 88.81 184 GLU A N 1
ATOM 1413 C CA . GLU A 1 184 ? 5.770 17.341 -27.261 1.00 88.81 184 GLU A CA 1
ATOM 1414 C C . GLU A 1 184 ? 4.806 16.786 -26.206 1.00 88.81 184 GLU A C 1
ATOM 1416 O O . GLU A 1 184 ? 4.440 15.623 -26.288 1.00 88.81 184 GLU A O 1
ATOM 1421 N N . LEU A 1 185 ? 4.253 17.608 -25.302 1.00 87.19 185 LEU A N 1
ATOM 1422 C CA . LEU A 1 185 ? 3.237 17.157 -24.337 1.00 87.19 185 LEU A CA 1
ATOM 1423 C C . LEU A 1 185 ? 1.955 16.631 -25.006 1.00 87.19 185 LEU A C 1
ATOM 1425 O O . LEU A 1 185 ? 1.188 15.905 -24.380 1.00 87.19 185 LEU A O 1
ATOM 1429 N N . GLN A 1 186 ? 1.705 16.973 -26.275 1.00 84.00 186 GLN A N 1
ATOM 1430 C CA . GLN A 1 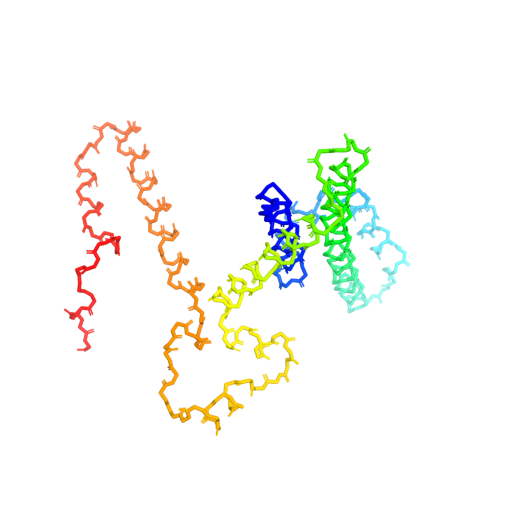186 ? 0.548 16.474 -27.025 1.00 84.00 186 GLN A CA 1
ATOM 1431 C C . GLN A 1 186 ? 0.672 14.996 -27.416 1.00 84.00 186 GLN A C 1
ATOM 1433 O O . GLN A 1 186 ? -0.346 14.374 -27.715 1.00 84.00 186 GLN A O 1
ATOM 1438 N N . SER A 1 187 ? 1.887 14.436 -27.430 1.00 81.75 187 SER A N 1
ATOM 1439 C CA . SER A 1 187 ? 2.116 13.015 -27.725 1.00 81.75 187 SER A CA 1
ATOM 1440 C C . SER A 1 187 ? 2.010 12.127 -26.484 1.00 81.75 187 SER A C 1
ATOM 1442 O O . SER A 1 187 ? 2.012 10.902 -26.601 1.00 81.75 187 SER A O 1
ATOM 1444 N N . PHE A 1 188 ? 1.896 12.725 -25.296 1.00 81.06 188 PHE A N 1
ATOM 1445 C CA . PHE A 1 188 ? 1.839 11.974 -24.057 1.00 81.06 188 PHE A CA 1
ATOM 1446 C C . PHE A 1 188 ? 0.516 11.215 -23.970 1.00 81.06 188 PHE A C 1
ATOM 1448 O O . PHE A 1 188 ? -0.540 11.776 -24.278 1.00 81.06 188 PHE A O 1
ATOM 1455 N N . PRO A 1 189 ? 0.523 9.969 -23.469 1.00 68.62 189 PRO A N 1
ATOM 1456 C CA . PRO A 1 189 ? -0.672 9.129 -23.373 1.00 68.62 189 PRO A CA 1
ATOM 1457 C C . PRO A 1 189 ? -1.710 9.632 -22.349 1.00 68.62 189 PRO A C 1
ATOM 1459 O O . PRO A 1 189 ? -2.629 8.901 -21.985 1.00 68.62 189 PRO A O 1
ATOM 1462 N N . LEU A 1 190 ? -1.609 10.891 -21.907 1.00 61.72 190 LEU A N 1
ATOM 1463 C CA . LEU A 1 190 ? -2.434 11.495 -20.869 1.00 61.72 190 LEU A CA 1
ATOM 1464 C C . LEU A 1 190 ? -3.888 11.751 -21.308 1.00 61.72 190 LEU A C 1
ATOM 1466 O O . LEU A 1 190 ? -4.750 12.041 -20.481 1.00 61.72 190 LEU A O 1
ATOM 1470 N N . THR A 1 191 ? -4.191 11.646 -22.602 1.00 51.22 191 THR A N 1
ATOM 1471 C CA . THR A 1 191 ? -5.516 11.964 -23.151 1.00 51.22 191 THR A CA 1
ATOM 1472 C C . THR A 1 191 ? -5.897 11.047 -24.309 1.00 51.22 191 THR A C 1
ATOM 1474 O O . THR A 1 191 ? -6.061 11.494 -25.434 1.00 51.22 191 THR A O 1
ATOM 1477 N N . GLY A 1 192 ? -6.086 9.751 -24.042 1.00 50.00 192 GLY A N 1
ATOM 1478 C CA . GLY A 1 192 ? -7.094 8.913 -24.718 1.00 50.00 192 GLY A CA 1
ATOM 1479 C C . GLY A 1 192 ? -7.212 8.970 -26.252 1.00 50.00 192 GLY A C 1
ATOM 1480 O O . GLY A 1 192 ? -8.288 8.686 -26.779 1.00 50.00 192 GLY A O 1
ATOM 1481 N N . ARG A 1 193 ? -6.158 9.315 -27.000 1.00 44.09 193 ARG A N 1
ATOM 1482 C CA . ARG A 1 193 ? -6.181 9.318 -28.464 1.00 44.09 193 ARG A CA 1
ATOM 1483 C C . ARG A 1 193 ? -5.297 8.196 -28.987 1.00 44.09 193 ARG A C 1
ATOM 1485 O O . ARG A 1 193 ? -4.134 8.383 -29.297 1.00 44.09 193 ARG A O 1
ATOM 1492 N N . ARG A 1 194 ? -5.951 7.036 -29.102 1.00 43.22 194 ARG A N 1
ATOM 1493 C CA . ARG A 1 194 ? -5.624 5.904 -29.980 1.00 43.22 194 ARG A CA 1
ATOM 1494 C C . ARG A 1 194 ? -4.212 5.323 -29.839 1.00 43.22 194 ARG A C 1
ATOM 1496 O O . ARG A 1 194 ? -3.330 5.614 -30.633 1.00 43.22 194 ARG A O 1
ATOM 1503 N N . ALA A 1 195 ? -4.102 4.306 -28.987 1.00 40.22 195 ALA A N 1
ATOM 1504 C CA . ALA A 1 195 ? -3.354 3.099 -29.344 1.00 40.22 195 ALA A CA 1
ATOM 1505 C C . ALA A 1 195 ? -4.176 2.304 -30.384 1.00 40.22 195 ALA A C 1
ATOM 1507 O O . ALA A 1 195 ? -4.822 1.309 -30.071 1.00 40.22 195 ALA A O 1
ATOM 1508 N N . GLY A 1 196 ? -4.268 2.837 -31.602 1.00 40.94 196 GLY A N 1
ATOM 1509 C CA . GLY A 1 196 ? -4.989 2.240 -32.723 1.00 40.94 196 GLY A CA 1
ATOM 1510 C C . GLY A 1 196 ? -4.211 2.514 -34.002 1.00 40.94 196 GLY A C 1
ATOM 1511 O O . GLY A 1 196 ? -4.399 3.565 -34.609 1.00 40.94 196 GLY A O 1
ATOM 1512 N N . GLY A 1 197 ? -3.334 1.575 -34.345 1.00 41.09 197 GLY A N 1
ATOM 1513 C CA . GLY A 1 197 ? -2.284 1.678 -35.359 1.00 41.09 197 GLY A CA 1
ATOM 1514 C C . GLY A 1 197 ? -0.947 1.469 -34.646 1.00 41.09 197 GLY A C 1
ATOM 1515 O O . GLY A 1 197 ? -0.546 2.331 -33.881 1.00 41.09 197 GLY A O 1
ATOM 1516 N N . GLU A 1 198 ? -0.260 0.338 -34.730 1.00 32.25 198 GLU A N 1
ATOM 1517 C CA . GLU A 1 198 ? -0.216 -0.685 -35.773 1.00 32.25 198 GLU A CA 1
ATOM 1518 C C . GLU A 1 198 ? 0.030 -2.063 -35.122 1.00 32.25 198 GLU A C 1
ATOM 1520 O O . GLU A 1 198 ? 0.782 -2.171 -34.150 1.00 32.25 198 GLU A O 1
ATOM 1525 N N . LEU A 1 199 ? -0.655 -3.086 -35.643 1.00 33.69 199 LEU A N 1
ATOM 1526 C CA . LEU A 1 199 ? -0.249 -4.494 -35.598 1.00 33.69 199 LEU A CA 1
ATOM 1527 C C . LEU A 1 199 ? 0.381 -4.822 -36.951 1.00 33.69 199 LEU A C 1
ATOM 1529 O O . LEU A 1 199 ? -0.163 -4.302 -37.955 1.00 33.69 199 LEU A O 1
#

InterPro domains:
  IPR036938 Phosphatidic acid phosphatase type 2/haloperoxidase superfamily [SSF48317] (64-117)